Protein AF-C4JRW7-F1 (afdb_monomer)

InterPro domains:
  IPR010280 (Uracil-5)-methyltransferase family [PS51687] (35-245)
  IPR010280 (Uracil-5)-methyltransferase family [PTHR11061] (2-238)
  IPR029063 S-adenosyl-L-methionine-dependent methyltransferase superfamily [G3DSA:3.40.50.150] (36-231)
  IPR029063 S-adenosyl-L-methionine-dependent methyltransferase superfamily [SSF53335] (25-232)

Foldseek 3Di:
DPDDPDDDDQCDDDPDDDPQFACVQDPDPCPSFFQPDDDSRGDQQVVQVVVQVVVVCCCVPPVPDDPVPDDRRDTRDDFPDPWQQFQKDWKKWWDDPVLLVDQDDDPDDTAIGGDTHPDPHHHRDLADRRHHPQLSVVSNVVSVVCVVCVRVDSTMDIWMKGKAKDWAFPVPPPPPPPDPCVPFDWDWDDDPGTIMIIHIDGDQQDWGWDDQPNDIDIDRRVDDDDRGSSVVNVVVVVVVVVDDD

Organism: Uncinocarpus reesii (strain UAMH 1704) (NCBI:txid336963)

pLDDT: mean 90.29, std 13.27, range [36.59, 98.38]

Mean predicted aligned error: 6.42 Å

Structure (mmCIF, N/CA/C/O backbone):
data_AF-C4JRW7-F1
#
_entry.id   AF-C4JRW7-F1
#
loop_
_atom_site.group_PDB
_atom_site.id
_atom_site.type_symbol
_atom_site.label_atom_id
_atom_site.label_alt_id
_atom_site.label_comp_id
_atom_site.label_asym_id
_atom_site.label_entity_id
_atom_site.label_seq_id
_atom_site.pdbx_PDB_ins_code
_atom_site.Cartn_x
_atom_site.Cartn_y
_atom_site.Cartn_z
_atom_site.occupancy
_atom_site.B_iso_or_equiv
_atom_site.auth_seq_id
_atom_site.auth_comp_id
_atom_site.auth_asym_id
_atom_site.auth_atom_id
_atom_site.pdbx_PDB_model_num
ATOM 1 N N . MET A 1 1 ? -22.579 28.736 -3.526 1.00 49.00 1 MET A N 1
ATOM 2 C CA . MET A 1 1 ? -21.760 27.735 -2.802 1.00 49.00 1 MET A CA 1
ATOM 3 C C . MET A 1 1 ? -22.175 27.774 -1.342 1.00 49.00 1 MET A C 1
ATOM 5 O O . MET A 1 1 ? -22.192 28.865 -0.784 1.00 49.00 1 MET A O 1
ATOM 9 N N . ARG A 1 2 ? -22.597 26.652 -0.741 1.00 51.69 2 ARG A N 1
ATOM 10 C CA . ARG A 1 2 ? -22.870 26.623 0.708 1.00 51.69 2 ARG A CA 1
ATOM 11 C C . ARG A 1 2 ? -21.559 26.914 1.439 1.00 51.69 2 ARG A C 1
ATOM 13 O O . ARG A 1 2 ? -20.538 26.328 1.098 1.00 51.69 2 ARG A O 1
ATOM 20 N N . LYS A 1 3 ? -21.592 27.851 2.387 1.00 66.62 3 LYS A N 1
ATOM 21 C CA . LYS A 1 3 ? -20.456 28.158 3.258 1.00 66.62 3 LYS A CA 1
ATOM 22 C C . LYS A 1 3 ? -20.242 26.934 4.143 1.00 66.62 3 LYS A C 1
ATOM 24 O O . LYS A 1 3 ? -21.159 26.533 4.856 1.00 66.62 3 LYS A O 1
ATOM 29 N N . GLU A 1 4 ? -19.090 26.297 4.020 1.00 77.25 4 GLU A N 1
ATOM 30 C CA . GLU A 1 4 ? -18.762 25.143 4.846 1.00 77.25 4 GLU A CA 1
ATOM 31 C C . GLU A 1 4 ? -18.578 25.596 6.302 1.00 77.25 4 GLU A C 1
ATOM 33 O O . GLU A 1 4 ? -18.004 26.651 6.564 1.00 77.25 4 GLU A O 1
ATOM 38 N N . SER A 1 5 ? -19.114 24.835 7.259 1.00 91.50 5 SER A N 1
ATOM 39 C CA . SER A 1 5 ? -19.092 25.169 8.692 1.00 91.50 5 SER A CA 1
ATOM 40 C C . SER A 1 5 ? -17.782 24.777 9.385 1.00 91.50 5 SER A C 1
ATOM 42 O O . SER A 1 5 ? -17.756 24.591 10.599 1.00 91.50 5 SER A O 1
ATOM 44 N N . TYR A 1 6 ? -16.715 24.570 8.618 1.00 89.75 6 TYR A N 1
ATOM 45 C CA . TYR A 1 6 ? -15.426 24.109 9.111 1.00 89.75 6 TYR A CA 1
ATOM 46 C C . TYR A 1 6 ? -14.288 24.881 8.443 1.00 89.75 6 TYR A C 1
ATOM 48 O O . TYR A 1 6 ? -14.435 25.404 7.339 1.00 89.75 6 TYR A O 1
ATOM 56 N N . SER A 1 7 ? -13.147 24.929 9.128 1.00 90.44 7 SER A N 1
ATOM 57 C CA . SER A 1 7 ? -11.900 25.494 8.612 1.00 90.44 7 SER A CA 1
ATOM 58 C C . SER A 1 7 ? -10.899 24.374 8.354 1.00 90.44 7 SER A C 1
ATOM 60 O O . SER A 1 7 ? -10.861 23.384 9.086 1.00 90.44 7 SER A O 1
ATOM 62 N N . LEU A 1 8 ? -10.067 24.541 7.329 1.00 86.94 8 LEU A N 1
ATOM 63 C CA . LEU A 1 8 ? -8.939 23.657 7.041 1.00 86.94 8 LEU A CA 1
ATOM 64 C C . LEU A 1 8 ? -7.634 24.335 7.456 1.00 86.94 8 LEU A C 1
ATOM 66 O O . LEU A 1 8 ? -7.495 25.549 7.327 1.00 86.94 8 LEU A O 1
ATOM 70 N N . ALA A 1 9 ? -6.681 23.540 7.936 1.00 88.19 9 ALA A N 1
ATOM 71 C CA . ALA A 1 9 ? -5.354 24.000 8.320 1.00 88.19 9 ALA A CA 1
ATOM 72 C C . ALA A 1 9 ? -4.291 22.985 7.886 1.00 88.19 9 ALA A C 1
ATOM 74 O O . ALA A 1 9 ? -4.541 21.776 7.883 1.00 88.19 9 ALA A O 1
ATOM 75 N N . ASP A 1 10 ? -3.103 23.488 7.556 1.00 84.94 10 ASP A N 1
ATOM 76 C CA . ASP A 1 10 ? -1.918 22.671 7.316 1.00 84.94 10 ASP A CA 1
ATOM 77 C C . ASP A 1 10 ? -1.155 22.472 8.637 1.00 84.94 10 ASP A C 1
ATOM 79 O O . ASP A 1 10 ? -0.988 23.404 9.425 1.00 84.94 10 ASP A O 1
ATOM 83 N N . LEU A 1 11 ? -0.683 21.246 8.890 1.00 86.56 11 LEU A N 1
ATOM 84 C CA . LEU A 1 11 ? 0.206 20.968 10.018 1.00 86.56 11 LEU A CA 1
ATOM 85 C C . LEU A 1 11 ? 1.604 21.510 9.690 1.00 86.56 11 LEU A C 1
ATOM 87 O O . LEU A 1 11 ? 2.277 20.960 8.820 1.00 86.56 11 LEU A O 1
ATOM 91 N N . ILE A 1 12 ? 2.024 22.565 10.392 1.00 87.25 12 ILE A N 1
ATOM 92 C CA . ILE A 1 12 ? 3.352 23.178 10.232 1.00 87.25 12 ILE A CA 1
ATOM 93 C C . ILE A 1 12 ? 4.371 22.469 11.129 1.00 87.25 12 ILE A C 1
ATOM 95 O O . ILE A 1 12 ? 5.357 21.927 10.639 1.00 87.25 12 ILE A O 1
ATOM 99 N N . GLU A 1 13 ? 4.103 22.427 12.434 1.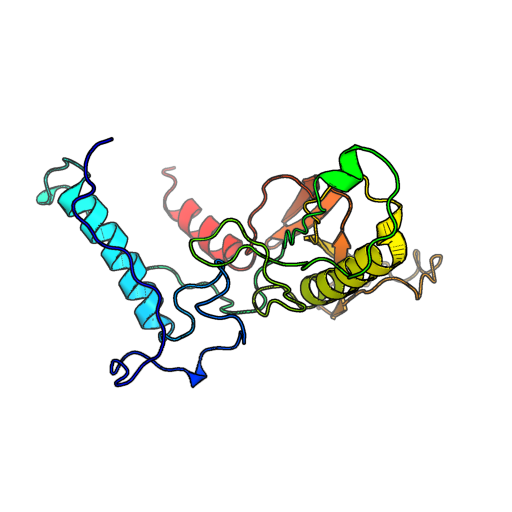00 88.81 13 GLU A N 1
ATOM 100 C CA . GLU A 1 13 ? 4.978 21.814 13.432 1.00 88.81 13 GLU A CA 1
ATOM 101 C C . GLU A 1 13 ? 4.180 21.259 14.618 1.00 88.81 13 GLU A C 1
ATOM 103 O O . GLU A 1 13 ? 3.012 21.597 14.825 1.00 88.81 13 GLU A O 1
ATOM 108 N N . VAL A 1 14 ? 4.817 20.386 15.399 1.00 89.75 14 VAL A N 1
ATOM 109 C CA . VAL A 1 14 ? 4.246 19.795 16.615 1.00 89.75 14 VAL A CA 1
ATOM 110 C C . VAL A 1 14 ? 5.024 20.333 17.806 1.00 89.75 14 VAL A C 1
ATOM 112 O O . VAL A 1 14 ? 6.123 19.871 18.088 1.00 89.75 14 VAL A O 1
ATOM 115 N N . THR A 1 15 ? 4.450 21.301 18.516 1.00 94.62 15 THR A N 1
ATOM 116 C CA . THR A 1 15 ? 5.091 21.921 19.689 1.00 94.62 15 THR A CA 1
ATOM 117 C C . THR A 1 15 ? 4.953 21.073 20.954 1.00 94.62 15 THR A C 1
ATOM 119 O O . THR A 1 15 ? 5.837 21.069 21.806 1.00 94.62 15 THR A O 1
ATOM 122 N N . LYS A 1 16 ? 3.850 20.325 21.079 1.00 95.38 16 LYS A N 1
ATOM 123 C CA . LYS A 1 16 ? 3.596 19.391 22.180 1.00 95.38 16 LYS A CA 1
ATOM 124 C C . LYS A 1 16 ? 2.894 18.134 21.653 1.00 95.38 16 LYS A C 1
ATOM 126 O O . LYS A 1 16 ? 1.726 18.225 21.265 1.00 95.38 16 LYS A O 1
ATOM 131 N N . PRO A 1 17 ? 3.561 16.968 21.619 1.00 94.00 17 PRO A N 1
ATOM 132 C CA . PRO A 1 17 ? 2.922 15.734 21.182 1.00 94.00 17 PRO A CA 1
ATOM 133 C C . PRO A 1 17 ? 1.879 15.249 22.203 1.00 94.00 17 PRO A C 1
ATOM 135 O O . PRO A 1 17 ? 1.991 15.485 23.407 1.00 94.00 17 PRO A O 1
ATOM 138 N N . SER A 1 18 ? 0.850 14.556 21.708 1.00 95.31 18 SER A N 1
ATOM 139 C CA . SER A 1 18 ? -0.052 13.758 22.550 1.00 95.31 18 SER A CA 1
ATOM 140 C C . SER A 1 18 ? 0.730 12.609 23.203 1.00 95.31 18 SER A C 1
ATOM 142 O O . SER A 1 18 ? 1.624 12.080 22.546 1.00 95.31 18 SER A O 1
ATOM 144 N N . PRO A 1 19 ? 0.365 12.135 24.410 1.00 95.38 19 PRO A N 1
ATOM 145 C CA . PRO A 1 19 ? 0.975 10.942 25.006 1.00 95.38 19 PRO A CA 1
ATOM 146 C C . PRO A 1 19 ? 0.888 9.681 24.132 1.00 95.38 19 PRO A C 1
ATOM 148 O O . PRO A 1 19 ? 1.694 8.775 24.283 1.00 95.38 19 PRO A O 1
ATOM 151 N N . GLN A 1 20 ? -0.092 9.616 23.224 1.00 95.00 20 GLN A N 1
ATOM 152 C CA . GLN A 1 20 ? -0.273 8.493 22.293 1.00 95.00 20 GLN A CA 1
ATOM 153 C C . GLN A 1 20 ? 0.496 8.664 20.977 1.00 95.00 20 GLN A C 1
ATOM 155 O O . GLN A 1 20 ? 0.421 7.795 20.112 1.00 95.00 20 GLN A O 1
ATOM 160 N N . ARG A 1 21 ? 1.163 9.806 20.774 1.00 95.69 21 ARG A N 1
ATOM 161 C CA . ARG A 1 21 ? 1.970 10.056 19.583 1.00 95.69 21 ARG A CA 1
ATOM 162 C C . ARG A 1 21 ? 3.402 9.613 19.850 1.00 95.69 21 ARG A C 1
ATOM 164 O O . ARG A 1 21 ? 4.069 10.187 20.703 1.00 95.69 21 ARG A O 1
ATOM 171 N N . ASP A 1 22 ? 3.865 8.666 19.053 1.00 95.50 22 ASP A N 1
ATOM 172 C CA . ASP A 1 22 ? 5.227 8.158 19.059 1.00 95.50 22 ASP A CA 1
ATOM 173 C C . ASP A 1 22 ? 5.802 8.227 17.638 1.00 95.50 22 ASP A C 1
ATOM 175 O O . ASP A 1 22 ? 5.450 7.443 16.755 1.00 95.50 22 ASP A O 1
ATOM 179 N N . ASP A 1 23 ? 6.676 9.208 17.408 1.00 95.12 23 ASP A N 1
ATOM 180 C CA . ASP A 1 23 ? 7.287 9.428 16.096 1.00 95.12 23 ASP A CA 1
ATOM 181 C C . ASP A 1 23 ? 8.360 8.372 15.767 1.00 95.12 23 ASP A C 1
ATOM 183 O O . ASP A 1 23 ? 8.709 8.225 14.596 1.00 95.12 23 ASP A O 1
ATOM 187 N N . SER A 1 24 ? 8.824 7.575 16.743 1.00 95.50 24 SER A N 1
ATOM 188 C CA . SER A 1 24 ? 9.756 6.462 16.492 1.00 95.50 24 SER A CA 1
ATOM 189 C C . SER A 1 24 ? 9.122 5.315 15.693 1.00 95.50 24 SER A C 1
ATOM 191 O O . SER A 1 24 ? 9.827 4.526 15.069 1.00 95.50 24 SER A O 1
ATOM 193 N N . LEU A 1 25 ? 7.786 5.256 15.649 1.00 96.19 25 LEU A N 1
ATOM 194 C CA . LEU A 1 25 ? 7.014 4.279 14.876 1.00 96.19 25 LEU A CA 1
ATOM 195 C C . LEU A 1 25 ? 6.903 4.636 13.383 1.00 96.19 25 LEU A C 1
ATOM 197 O O . LEU A 1 25 ? 6.443 3.821 12.573 1.00 96.19 25 LEU A O 1
ATOM 201 N N . ILE A 1 26 ? 7.277 5.864 13.007 1.00 96.56 26 ILE A N 1
ATOM 202 C CA . ILE A 1 26 ? 7.149 6.379 11.644 1.00 96.56 26 ILE A CA 1
ATOM 203 C C . ILE A 1 26 ? 8.302 5.856 10.785 1.00 96.56 26 ILE A C 1
ATOM 205 O O . ILE A 1 26 ? 9.399 6.404 10.780 1.00 96.56 26 ILE A O 1
ATOM 209 N N . ASN A 1 27 ? 8.018 4.849 9.959 1.00 96.50 27 ASN A N 1
ATOM 210 C CA . ASN A 1 27 ? 9.010 4.278 9.038 1.00 96.50 27 ASN A CA 1
ATOM 211 C C . ASN A 1 27 ? 9.038 4.961 7.659 1.00 96.50 27 ASN A C 1
ATOM 213 O O . ASN A 1 27 ? 9.765 4.532 6.766 1.00 96.50 27 ASN A O 1
ATOM 217 N N . CYS A 1 28 ? 8.217 5.992 7.438 1.00 97.44 28 CYS A N 1
ATOM 218 C CA . CYS A 1 28 ? 8.133 6.710 6.167 1.00 97.44 28 CYS A CA 1
ATOM 219 C C . CYS A 1 28 ? 8.501 8.185 6.337 1.00 97.44 28 CYS A C 1
ATOM 221 O O . CYS A 1 28 ? 7.758 8.945 6.958 1.00 97.44 28 CYS A O 1
ATOM 223 N N . GLN A 1 29 ? 9.571 8.628 5.673 1.00 96.00 29 GLN A N 1
ATOM 224 C CA . GLN A 1 29 ? 10.004 10.033 5.692 1.00 96.00 29 GLN A CA 1
ATOM 225 C C . GLN A 1 29 ? 8.975 11.024 5.110 1.00 96.00 29 GLN A C 1
ATOM 227 O O . GLN A 1 29 ? 9.033 12.226 5.367 1.00 96.00 29 GLN A O 1
ATOM 232 N N . TYR A 1 30 ? 7.992 10.523 4.355 1.00 96.31 30 TYR A N 1
ATOM 233 C CA . TYR A 1 30 ? 6.901 11.311 3.769 1.00 96.31 30 TYR A CA 1
ATOM 234 C C . TYR A 1 30 ? 5.620 11.309 4.604 1.00 96.31 30 TYR A C 1
ATOM 236 O O . TYR A 1 30 ? 4.585 11.801 4.137 1.00 96.31 30 TYR A O 1
ATOM 244 N N . PHE A 1 31 ? 5.637 10.724 5.804 1.00 95.62 31 PHE A N 1
ATOM 245 C CA . PHE A 1 31 ? 4.465 10.666 6.668 1.00 95.62 31 PHE A CA 1
ATOM 246 C C . PHE A 1 31 ? 3.872 12.065 6.919 1.00 95.62 31 PHE A C 1
ATOM 248 O O . PHE A 1 31 ? 4.577 13.071 6.944 1.00 95.62 31 PHE A O 1
ATOM 255 N N . ALA A 1 32 ? 2.543 12.133 7.032 1.00 91.44 32 ALA A N 1
ATOM 256 C CA . ALA A 1 32 ? 1.734 13.355 7.107 1.00 91.44 32 ALA A CA 1
ATOM 257 C C . ALA A 1 32 ? 1.744 14.277 5.864 1.00 91.44 32 ALA A C 1
ATOM 259 O O . ALA A 1 32 ? 0.794 15.046 5.703 1.00 91.44 32 ALA A O 1
ATOM 260 N N . LYS A 1 33 ? 2.731 14.168 4.960 1.00 94.25 33 LYS A N 1
ATOM 261 C CA . LYS A 1 33 ? 2.792 14.915 3.689 1.00 94.25 33 LYS A CA 1
ATOM 262 C C . LYS A 1 33 ? 2.206 14.126 2.514 1.00 94.25 33 LYS A C 1
ATOM 264 O O . LYS A 1 33 ? 1.417 14.661 1.735 1.00 94.25 33 LYS A O 1
ATOM 269 N N . CYS A 1 34 ? 2.564 12.849 2.392 1.00 95.94 34 CYS A N 1
ATOM 270 C CA . CYS A 1 34 ? 1.973 11.919 1.432 1.00 95.94 34 CYS A CA 1
ATOM 271 C C . CYS A 1 34 ? 0.537 11.566 1.851 1.00 95.94 34 CYS A C 1
ATOM 273 O O . CYS A 1 34 ? 0.266 11.309 3.024 1.00 95.94 34 CYS A O 1
ATOM 275 N N . GLY A 1 35 ? -0.393 11.501 0.894 1.00 93.19 35 GLY A N 1
ATOM 276 C CA . GLY A 1 35 ? -1.797 11.164 1.153 1.00 93.19 35 GLY A CA 1
ATOM 277 C C . GLY A 1 35 ? -2.068 9.699 1.530 1.00 93.19 35 GLY A C 1
ATOM 278 O O . GLY A 1 35 ? -3.224 9.342 1.733 1.00 93.19 35 GLY A O 1
ATOM 279 N N . GLY A 1 36 ? -1.042 8.842 1.596 1.00 94.25 36 GLY A N 1
ATOM 280 C CA . GLY A 1 36 ? -1.207 7.396 1.771 1.00 94.25 36 GLY A CA 1
ATOM 281 C C . GLY A 1 36 ? -1.409 6.919 3.214 1.00 94.25 36 GLY A C 1
ATOM 282 O O . GLY A 1 36 ? -2.258 6.066 3.454 1.00 94.25 36 GLY A O 1
ATOM 283 N N . CYS A 1 37 ? -0.633 7.433 4.175 1.00 95.19 37 CYS A N 1
ATOM 284 C CA . CYS A 1 37 ? -0.616 6.934 5.558 1.00 95.19 37 CYS A CA 1
ATOM 285 C C . CYS A 1 37 ? -1.106 7.998 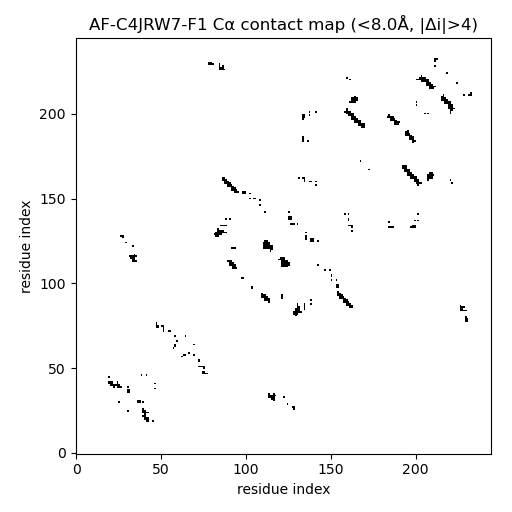6.544 1.00 95.19 37 CYS A C 1
ATOM 287 O O . CYS A 1 37 ? -0.679 9.148 6.470 1.00 95.19 37 CYS A O 1
ATOM 289 N N . GLN A 1 38 ? -1.957 7.606 7.497 1.00 93.94 38 GLN A N 1
ATOM 290 C CA . GLN A 1 38 ? -2.582 8.540 8.448 1.00 93.94 38 GLN A CA 1
ATOM 291 C C . GLN A 1 38 ? -2.163 8.338 9.909 1.00 93.94 38 GLN A C 1
ATOM 293 O O . GLN A 1 38 ? -2.201 9.299 10.670 1.00 93.94 38 GLN A O 1
ATOM 298 N N . PHE A 1 39 ? -1.755 7.123 10.292 1.00 96.25 39 PHE A N 1
ATOM 299 C CA . PHE A 1 39 ? -1.618 6.732 11.700 1.00 96.25 39 PHE A CA 1
ATOM 300 C C . PHE A 1 39 ? -0.250 6.143 12.076 1.00 96.25 39 PHE A C 1
ATOM 302 O O . PHE A 1 39 ? -0.159 5.508 13.116 1.00 96.25 39 PHE A O 1
ATOM 309 N N . GLN A 1 40 ? 0.811 6.316 11.271 1.00 96.88 40 GLN A N 1
ATOM 310 C CA . GLN A 1 40 ? 2.112 5.688 11.581 1.00 96.88 40 GLN A CA 1
ATOM 311 C C . GLN A 1 40 ? 2.686 6.121 12.935 1.00 96.88 40 GLN A C 1
ATOM 313 O O . GLN A 1 40 ? 3.415 5.355 13.539 1.00 96.88 40 GLN A O 1
ATOM 318 N N . MET A 1 41 ? 2.321 7.308 13.423 1.00 96.31 41 MET A N 1
ATOM 319 C CA . MET A 1 41 ? 2.730 7.817 14.734 1.00 96.31 41 MET A CA 1
ATOM 320 C C . MET A 1 41 ? 1.917 7.266 15.916 1.00 96.31 41 MET A C 1
ATOM 322 O O . MET A 1 41 ? 2.125 7.699 17.043 1.00 96.31 41 MET A O 1
ATOM 326 N N . LEU A 1 42 ? 0.917 6.414 15.675 1.00 97.25 42 LEU A N 1
ATOM 327 C CA . LEU A 1 42 ? 0.094 5.822 16.729 1.00 97.25 42 LEU A CA 1
ATOM 328 C C . LEU A 1 42 ? 0.502 4.362 16.949 1.00 97.25 42 LEU A C 1
ATOM 330 O O . LEU A 1 42 ? 0.588 3.621 15.960 1.00 97.25 42 LEU A O 1
ATOM 334 N N . PRO A 1 43 ? 0.642 3.911 18.211 1.00 97.38 43 PRO A N 1
ATOM 335 C CA . PRO A 1 43 ? 0.766 2.496 18.534 1.00 97.38 43 PRO A CA 1
ATOM 336 C C . PRO A 1 43 ? -0.328 1.678 17.850 1.00 97.38 43 PRO A C 1
ATOM 338 O O . PRO A 1 43 ? -1.481 2.109 17.768 1.00 97.38 43 PRO A O 1
ATOM 341 N N . TYR A 1 44 ? 0.021 0.493 17.350 1.00 97.69 44 TYR A N 1
ATOM 342 C CA . TYR A 1 44 ? -0.876 -0.288 16.499 1.00 97.69 44 TYR A CA 1
ATOM 343 C C . TYR A 1 44 ? -2.232 -0.582 17.157 1.00 97.69 44 TYR A C 1
ATOM 345 O O . TYR A 1 44 ? -3.278 -0.388 16.537 1.00 97.69 44 TYR A O 1
ATOM 353 N N . GLU A 1 45 ? -2.223 -0.927 18.444 1.00 97.38 45 GLU A N 1
ATOM 354 C CA . GLU A 1 45 ? -3.434 -1.161 19.238 1.00 97.38 45 GLU A CA 1
ATOM 355 C C . GLU A 1 45 ? -4.359 0.058 19.291 1.00 97.38 45 GLU A C 1
ATOM 357 O O . GLU A 1 45 ? -5.582 -0.063 19.206 1.00 97.38 45 GLU A O 1
ATOM 362 N N . ASP A 1 46 ? -3.794 1.262 19.359 1.00 97.75 46 ASP A N 1
ATOM 363 C CA . ASP A 1 46 ? -4.580 2.491 19.349 1.00 97.75 46 ASP A CA 1
ATOM 364 C C . ASP A 1 46 ? -5.164 2.769 17.958 1.00 97.75 46 ASP A C 1
ATOM 366 O O . ASP A 1 46 ? -6.281 3.285 17.856 1.00 97.75 46 ASP A O 1
ATOM 370 N N . GLN A 1 47 ? -4.497 2.340 16.878 1.00 98.12 47 GLN A N 1
ATOM 371 C CA . GLN A 1 47 ? -5.086 2.360 15.533 1.00 98.12 47 GLN A CA 1
ATOM 372 C C . GLN A 1 47 ? -6.305 1.430 15.444 1.00 98.12 47 GLN A C 1
ATOM 374 O O . GLN A 1 47 ? -7.323 1.805 14.855 1.00 98.12 47 GLN A O 1
ATOM 379 N N . LEU A 1 48 ? -6.222 0.225 16.019 1.00 98.31 48 LEU A N 1
ATOM 380 C CA . LEU A 1 48 ? -7.316 -0.754 16.027 1.00 98.31 48 LEU A CA 1
ATOM 381 C C . LEU A 1 48 ? -8.515 -0.259 16.846 1.00 98.31 48 LEU A C 1
ATOM 383 O O . LEU A 1 48 ? -9.650 -0.300 16.353 1.00 98.31 48 LEU A O 1
ATOM 387 N N . LYS A 1 49 ? -8.268 0.296 18.039 1.00 98.19 49 LYS A N 1
ATOM 388 C CA . LYS A 1 49 ? -9.295 0.936 18.881 1.00 98.19 49 LYS A CA 1
ATOM 389 C C . LYS A 1 49 ? -9.941 2.126 18.179 1.00 98.19 49 LYS A C 1
ATOM 391 O O . LYS A 1 49 ? -11.161 2.278 18.210 1.00 98.19 49 LYS A O 1
ATOM 396 N N . HIS A 1 50 ? -9.145 2.961 17.508 1.00 97.69 50 HIS A N 1
ATOM 397 C CA . HIS A 1 50 ? -9.662 4.100 16.752 1.00 97.69 50 HIS A CA 1
ATOM 398 C C . HIS A 1 50 ? -10.598 3.648 15.622 1.00 97.69 50 HIS A C 1
ATOM 400 O O . HIS A 1 50 ? -11.693 4.193 15.480 1.00 97.69 50 HIS A O 1
ATOM 406 N N . LYS A 1 51 ? -10.213 2.612 14.864 1.00 97.81 51 LYS A N 1
ATOM 407 C CA . LYS A 1 51 ? -11.047 2.019 13.803 1.00 97.81 51 LYS A CA 1
ATOM 408 C C . LYS A 1 51 ? -12.352 1.438 14.346 1.00 97.81 51 LYS A C 1
ATOM 410 O O . LYS A 1 51 ? -13.406 1.723 13.782 1.00 97.81 51 LYS A O 1
ATOM 415 N N . LYS A 1 52 ? -12.307 0.708 15.464 1.00 98.31 52 LYS A N 1
ATOM 416 C CA . LYS A 1 52 ? -13.511 0.202 16.143 1.00 98.31 52 LYS A CA 1
ATOM 417 C C . LYS A 1 52 ? -14.448 1.352 16.524 1.00 98.31 52 LYS A C 1
ATOM 419 O O . LYS A 1 52 ? -15.619 1.340 16.149 1.00 98.31 52 LYS A O 1
ATOM 424 N N . ARG A 1 53 ? -13.909 2.397 17.161 1.00 98.00 53 ARG A N 1
ATOM 425 C CA . ARG A 1 53 ? -14.677 3.579 17.582 1.00 98.00 53 ARG A CA 1
ATOM 426 C C . ARG A 1 53 ? -15.336 4.316 16.416 1.00 98.00 53 ARG A C 1
ATOM 428 O O . ARG A 1 53 ? -16.411 4.888 16.589 1.00 98.00 53 ARG A O 1
ATOM 435 N N . ILE A 1 54 ? -14.711 4.332 15.235 1.00 97.69 54 ILE A N 1
ATOM 436 C CA . ILE A 1 54 ? -15.328 4.892 14.022 1.00 97.69 54 ILE A CA 1
ATOM 437 C C . ILE A 1 54 ? -16.601 4.119 13.669 1.00 97.69 54 ILE A C 1
ATOM 439 O O . ILE A 1 54 ? -17.625 4.747 13.414 1.00 97.69 54 ILE A O 1
ATOM 443 N N . ILE A 1 55 ? -16.560 2.786 13.691 1.00 97.19 55 ILE A N 1
ATOM 444 C CA . ILE A 1 55 ? -17.724 1.947 13.378 1.00 97.19 55 ILE A CA 1
ATOM 445 C C . ILE A 1 55 ? -18.817 2.105 14.437 1.00 97.19 55 ILE A C 1
ATOM 447 O O . ILE A 1 55 ? -19.972 2.315 14.078 1.00 97.19 55 ILE A O 1
ATOM 451 N N . GLU A 1 56 ? -18.464 2.103 15.724 1.00 96.94 56 GLU A N 1
ATOM 452 C CA . GLU A 1 56 ? -19.417 2.354 16.819 1.00 96.94 56 GLU A CA 1
ATOM 453 C C . GLU A 1 56 ? -20.153 3.686 16.629 1.00 96.94 56 GLU A C 1
ATOM 455 O O . GLU A 1 56 ? -21.383 3.736 16.649 1.00 96.94 56 GLU A O 1
ATOM 460 N N . LYS A 1 57 ? -19.403 4.765 16.362 1.00 96.81 57 LYS A N 1
ATOM 461 C CA . LYS A 1 57 ? -19.978 6.087 16.086 1.00 96.81 57 LYS A CA 1
ATOM 462 C C . LYS A 1 57 ? -20.790 6.116 14.797 1.00 96.81 57 LYS A C 1
ATOM 464 O O . LYS A 1 57 ? -21.750 6.877 14.711 1.00 96.81 57 LYS A O 1
ATOM 469 N N . ALA A 1 58 ? -20.402 5.351 13.780 1.00 96.56 58 ALA A N 1
ATOM 470 C CA . ALA A 1 58 ? -21.152 5.300 12.536 1.00 96.56 58 ALA A CA 1
ATOM 471 C C . ALA A 1 58 ? -22.540 4.689 12.769 1.00 96.56 58 ALA A C 1
ATOM 473 O O . ALA A 1 58 ? -23.542 5.269 12.350 1.00 96.56 58 ALA A O 1
ATOM 474 N N . TYR A 1 59 ? -22.610 3.585 13.518 1.00 95.88 59 TYR A N 1
ATOM 475 C CA . TYR A 1 59 ? -23.883 2.984 13.904 1.00 95.88 59 TYR A CA 1
ATOM 476 C C . TYR A 1 59 ? -24.707 3.911 14.797 1.00 95.88 59 TYR A C 1
ATOM 478 O O . TYR A 1 59 ? -25.878 4.140 14.496 1.00 95.88 59 TYR A O 1
ATOM 486 N N . SER A 1 60 ? -24.106 4.498 15.837 1.00 94.88 60 SER A N 1
ATOM 487 C CA . SER A 1 60 ? -24.844 5.333 16.792 1.00 94.88 60 SER A CA 1
ATOM 488 C C . SER A 1 60 ? -25.440 6.593 16.161 1.00 94.88 60 SER A C 1
ATOM 490 O O . SER A 1 60 ? -26.496 7.042 16.588 1.00 94.88 60 SER A O 1
ATOM 492 N N . ASN A 1 61 ? -24.760 7.183 15.171 1.00 96.00 61 ASN A N 1
ATOM 493 C CA . ASN A 1 61 ? -25.149 8.483 14.618 1.00 96.00 61 ASN A CA 1
ATOM 494 C C . ASN A 1 61 ? -25.875 8.390 13.271 1.00 96.00 61 ASN A C 1
ATOM 496 O O . ASN A 1 61 ? -26.589 9.327 12.922 1.00 96.00 61 ASN A O 1
ATOM 500 N N . PHE A 1 62 ? -25.678 7.314 12.497 1.00 96.12 62 PHE A N 1
ATOM 501 C CA . PHE A 1 62 ? -26.139 7.263 11.101 1.00 96.12 62 PHE A CA 1
ATOM 502 C C . PHE A 1 62 ? -26.938 6.015 10.722 1.00 96.12 62 PHE A C 1
ATOM 504 O O . PHE A 1 62 ? -27.527 6.010 9.645 1.00 96.12 62 PHE A O 1
ATOM 511 N N . SER A 1 63 ? -26.980 4.963 11.549 1.00 94.94 63 SER A N 1
ATOM 512 C CA . SER A 1 63 ? -27.677 3.729 11.147 1.00 94.94 63 SER A CA 1
ATOM 513 C C . SER A 1 63 ? -29.201 3.859 11.131 1.00 94.94 63 SER A C 1
ATOM 515 O O . SER A 1 63 ? -29.861 3.125 10.402 1.00 94.94 63 SER A O 1
ATOM 517 N N . GLY A 1 64 ? -29.764 4.752 11.955 1.00 95.06 64 GLY A N 1
ATOM 518 C CA . GLY A 1 64 ? -31.211 4.830 12.188 1.00 95.06 64 GLY A CA 1
ATOM 519 C C . GLY A 1 64 ? -31.799 3.594 12.886 1.00 95.06 64 GLY A C 1
ATOM 520 O O . GLY A 1 64 ? -33.015 3.506 13.031 1.00 95.06 64 GLY A O 1
ATOM 521 N N . LEU A 1 65 ? -30.960 2.644 13.310 1.00 95.00 65 LEU A N 1
ATOM 522 C CA . LEU A 1 65 ? -31.374 1.450 14.039 1.00 95.00 65 LEU A CA 1
ATOM 523 C C . LEU A 1 65 ? -31.604 1.790 15.513 1.00 95.00 65 LEU A C 1
ATOM 525 O O . LEU A 1 65 ? -30.923 2.655 16.069 1.00 95.00 65 LEU A O 1
ATOM 529 N N . ASN A 1 66 ? -32.525 1.075 16.163 1.00 93.50 66 ASN A N 1
ATOM 530 C CA . ASN A 1 66 ? -32.651 1.148 17.616 1.00 93.50 66 ASN A CA 1
ATOM 531 C C . ASN A 1 66 ? -31.322 0.676 18.249 1.00 93.50 66 ASN A C 1
ATOM 533 O O . ASN A 1 66 ? -30.903 -0.449 17.958 1.00 93.50 66 ASN A O 1
ATOM 537 N N . PRO A 1 67 ? -30.662 1.484 19.105 1.00 90.69 67 PRO A N 1
ATOM 538 C CA . PRO A 1 67 ? -29.403 1.110 19.748 1.00 90.69 67 PRO A CA 1
ATOM 539 C C . PRO A 1 67 ? -29.437 -0.245 20.461 1.00 90.69 67 PRO A C 1
ATOM 541 O O . PRO A 1 67 ? -28.440 -0.957 20.444 1.00 90.69 67 PRO A O 1
ATOM 544 N N . GLU A 1 68 ? -30.580 -0.635 21.028 1.00 92.12 68 GLU A N 1
ATOM 545 C CA . GLU A 1 68 ? -30.746 -1.923 21.719 1.00 92.12 68 GLU A CA 1
ATOM 546 C C . GLU A 1 68 ? -30.691 -3.131 20.769 1.00 92.12 68 GLU A C 1
ATOM 548 O O . GLU A 1 68 ? -30.416 -4.250 21.197 1.00 92.12 68 GLU A O 1
ATOM 553 N N . GLN A 1 69 ? -30.933 -2.917 19.473 1.00 92.19 69 GLN A N 1
ATOM 554 C CA . GLN A 1 69 ? -30.887 -3.957 18.442 1.00 92.19 69 GLN A CA 1
ATOM 555 C C . GLN A 1 69 ? -29.518 -4.061 17.762 1.00 92.19 69 GLN A C 1
ATOM 557 O O . GLN A 1 69 ? -29.271 -5.017 17.025 1.00 92.19 69 GLN A O 1
ATOM 562 N N . VAL A 1 70 ? -28.626 -3.089 17.975 1.00 92.88 70 VAL A N 1
ATOM 563 C CA . VAL A 1 70 ? -27.287 -3.104 17.385 1.00 92.88 70 VAL A CA 1
ATOM 564 C C . VAL A 1 70 ? -26.368 -3.931 18.290 1.00 92.88 70 VAL A C 1
ATOM 566 O O . VAL A 1 70 ? -26.103 -3.526 19.422 1.00 92.88 70 VAL A O 1
ATOM 569 N N . PRO A 1 71 ? -25.849 -5.083 17.827 1.00 92.88 71 PRO A N 1
ATOM 570 C CA . PRO A 1 71 ? -24.929 -5.870 18.633 1.00 92.88 71 PRO A CA 1
ATOM 571 C C . PRO A 1 71 ? -23.630 -5.100 18.881 1.00 92.88 71 PRO A C 1
ATOM 573 O O . PRO A 1 71 ? -23.190 -4.297 18.054 1.00 92.88 71 PRO A O 1
ATOM 576 N N . ALA A 1 72 ? -22.976 -5.395 20.006 1.00 94.44 72 ALA A N 1
ATOM 577 C CA . ALA A 1 72 ? -21.690 -4.797 20.336 1.00 94.44 72 ALA A CA 1
ATOM 578 C C . ALA A 1 72 ? -20.664 -5.030 19.212 1.00 94.44 72 ALA A C 1
ATOM 580 O O . ALA A 1 72 ? -20.443 -6.163 18.766 1.00 94.44 72 ALA A O 1
ATOM 581 N N . ILE A 1 73 ? -20.015 -3.950 18.770 1.00 95.62 73 ILE A N 1
ATOM 582 C CA . ILE A 1 73 ? -18.959 -4.026 17.762 1.00 95.62 73 ILE A CA 1
ATOM 583 C C . ILE A 1 73 ? -17.747 -4.733 18.378 1.00 95.62 73 ILE A C 1
ATOM 585 O O . ILE A 1 73 ? -17.214 -4.334 19.417 1.00 95.62 73 ILE A O 1
ATOM 589 N N . LYS A 1 74 ? -17.317 -5.814 17.727 1.00 95.50 74 LYS A N 1
ATOM 590 C CA . LYS A 1 74 ? -16.152 -6.601 18.146 1.00 95.50 74 LYS A CA 1
ATOM 591 C C . LYS A 1 74 ? -14.851 -5.831 17.925 1.00 95.50 74 LYS A C 1
ATOM 593 O O . LYS A 1 74 ? -14.822 -4.814 17.236 1.00 95.50 74 LYS A O 1
ATOM 598 N N . GLU A 1 75 ? -13.770 -6.334 18.512 1.00 97.31 75 GLU A N 1
ATOM 599 C CA . GLU A 1 75 ? -12.434 -5.787 18.278 1.00 97.31 75 GLU A CA 1
ATOM 600 C C . GLU A 1 75 ? -12.044 -5.840 16.797 1.00 97.31 75 GLU A C 1
ATOM 602 O O . GLU A 1 75 ? -12.383 -6.780 16.072 1.00 97.31 75 GLU A O 1
ATOM 607 N N . THR A 1 76 ? -11.329 -4.807 16.347 1.00 97.75 76 THR A N 1
ATOM 608 C CA . THR A 1 76 ? -10.809 -4.747 14.978 1.00 97.75 76 THR A CA 1
ATOM 609 C C . THR A 1 76 ? -9.738 -5.819 14.811 1.00 97.75 76 THR A C 1
ATOM 611 O O . THR A 1 76 ? -8.726 -5.785 15.506 1.00 97.75 76 THR A O 1
ATOM 614 N N . MET A 1 77 ? -9.918 -6.735 13.858 1.00 96.69 77 MET A N 1
ATOM 615 C CA . MET A 1 77 ? -8.882 -7.716 13.529 1.00 96.69 77 MET A CA 1
ATOM 616 C C . MET A 1 77 ? -7.638 -7.011 12.975 1.00 96.69 77 MET A C 1
ATOM 618 O O . MET A 1 77 ? -7.720 -6.236 12.016 1.00 96.69 77 MET A O 1
ATOM 622 N N . GLY A 1 78 ? -6.490 -7.278 13.597 1.00 97.06 78 GLY A N 1
ATOM 623 C CA . GLY A 1 78 ? -5.196 -6.790 13.142 1.00 97.06 78 GLY A CA 1
ATOM 624 C C . GLY A 1 78 ? -4.757 -7.449 11.833 1.00 97.06 78 GLY A C 1
ATOM 625 O O . GLY A 1 78 ? -5.090 -8.593 11.538 1.00 97.06 78 GLY A O 1
ATOM 626 N N . SER A 1 79 ? -3.977 -6.711 11.053 1.00 97.06 79 SER A N 1
ATOM 627 C CA . SER A 1 79 ? -3.205 -7.250 9.938 1.00 97.06 79 SER A CA 1
ATOM 628 C C . SER A 1 79 ? -1.999 -8.010 10.488 1.00 97.06 79 SER A C 1
ATOM 630 O O . SER A 1 79 ? -1.314 -7.453 11.349 1.00 97.06 79 SER A O 1
ATOM 632 N N . PRO A 1 80 ? -1.676 -9.209 9.970 1.00 96.75 80 PRO A N 1
ATOM 633 C CA . PRO A 1 80 ? -0.452 -9.916 10.355 1.00 96.75 80 PRO A CA 1
ATOM 634 C C . PRO A 1 80 ? 0.821 -9.100 10.101 1.00 96.75 80 PRO A C 1
ATOM 636 O O . PRO A 1 80 ? 1.806 -9.234 10.819 1.00 96.75 80 PRO A O 1
ATOM 639 N N . LEU A 1 81 ? 0.785 -8.221 9.095 1.00 96.81 81 LEU A N 1
ATOM 640 C CA . LEU A 1 81 ? 1.880 -7.325 8.734 1.00 96.81 81 LEU A CA 1
ATOM 641 C C . LEU A 1 81 ? 1.460 -5.856 8.877 1.00 96.81 81 LEU A C 1
ATOM 643 O O . LEU A 1 81 ? 0.419 -5.446 8.355 1.00 96.81 81 LEU A O 1
ATOM 647 N N . GLN A 1 82 ? 2.284 -5.041 9.541 1.00 96.06 82 GLN A N 1
ATOM 648 C CA . GLN A 1 82 ? 2.068 -3.588 9.669 1.00 96.06 82 GLN A CA 1
ATOM 649 C C . GLN A 1 82 ? 2.779 -2.774 8.574 1.00 96.06 82 GLN A C 1
ATOM 651 O O . GLN A 1 82 ? 2.338 -1.681 8.224 1.00 96.06 82 GLN A O 1
ATOM 656 N N . TYR A 1 83 ? 3.840 -3.338 7.999 1.00 97.19 83 TYR A N 1
ATOM 657 C CA . TYR A 1 83 ? 4.631 -2.804 6.889 1.00 97.19 83 TYR A CA 1
ATOM 658 C C . TYR A 1 83 ? 4.874 -3.917 5.870 1.00 97.19 83 TYR A C 1
ATOM 660 O O . TYR A 1 83 ? 4.608 -5.081 6.163 1.00 97.19 83 TYR A O 1
ATOM 668 N N . GLY A 1 84 ? 5.324 -3.568 4.666 1.00 97.69 84 GLY A N 1
ATOM 669 C CA . GLY A 1 84 ? 5.637 -4.563 3.639 1.00 97.69 84 GLY A CA 1
ATOM 670 C C . GLY A 1 84 ? 4.455 -5.412 3.163 1.00 97.69 84 GLY A C 1
ATOM 671 O O . GLY A 1 84 ? 4.669 -6.446 2.549 1.00 97.69 84 GLY A O 1
ATOM 672 N N . TYR A 1 85 ? 3.211 -5.022 3.450 1.00 97.62 85 TYR A N 1
ATOM 673 C CA . TYR A 1 85 ? 2.028 -5.822 3.120 1.00 97.62 85 TYR A CA 1
ATOM 674 C C . TYR A 1 85 ? 1.441 -5.509 1.742 1.00 97.62 85 TYR A C 1
ATOM 676 O O . TYR A 1 85 ? 0.560 -6.224 1.272 1.00 97.62 85 TYR A O 1
ATOM 684 N N . ARG A 1 86 ? 1.832 -4.384 1.130 1.00 98.19 86 ARG A N 1
ATOM 685 C CA . ARG A 1 86 ? 1.157 -3.818 -0.035 1.00 98.19 86 ARG A CA 1
ATOM 686 C C . ARG A 1 86 ? 1.691 -4.438 -1.322 1.00 98.19 86 ARG A C 1
ATOM 688 O O . ARG A 1 86 ? 2.745 -4.047 -1.812 1.00 98.19 86 ARG A O 1
ATOM 695 N N . THR A 1 87 ? 0.908 -5.334 -1.908 1.00 98.12 87 THR A N 1
ATOM 696 C CA . THR A 1 87 ? 1.252 -6.073 -3.135 1.00 98.12 87 THR A CA 1
ATOM 697 C C . THR A 1 87 ? 1.038 -5.266 -4.416 1.00 98.12 87 THR A C 1
ATOM 699 O O . THR A 1 87 ? 1.428 -5.702 -5.494 1.00 98.12 87 THR A O 1
ATOM 702 N N . LYS A 1 88 ? 0.435 -4.070 -4.335 1.00 98.19 88 LYS A N 1
ATOM 703 C CA . LYS A 1 88 ? 0.257 -3.161 -5.479 1.00 98.19 88 LYS A CA 1
ATOM 704 C C . LYS A 1 88 ? 0.480 -1.694 -5.117 1.00 98.19 88 LYS A C 1
ATOM 706 O O . LYS A 1 88 ? -0.211 -1.135 -4.252 1.00 98.19 88 LYS A O 1
ATOM 711 N N . LEU A 1 89 ? 1.361 -1.040 -5.866 1.00 98.38 89 LEU A N 1
ATOM 712 C CA . LEU A 1 89 ? 1.546 0.409 -5.882 1.00 98.38 89 LEU A CA 1
ATOM 713 C C . LEU A 1 89 ? 1.203 0.976 -7.261 1.00 98.38 89 LEU A C 1
ATOM 715 O O . LEU A 1 89 ? 1.444 0.354 -8.292 1.00 98.38 89 LEU A O 1
ATOM 719 N N . THR A 1 90 ? 0.635 2.179 -7.267 1.00 97.88 90 THR A N 1
ATOM 720 C CA . THR A 1 90 ? 0.314 2.914 -8.494 1.00 97.88 90 THR A CA 1
ATOM 721 C C . THR A 1 90 ? 0.840 4.342 -8.392 1.00 97.88 90 THR A C 1
ATOM 723 O O . THR A 1 90 ? 0.060 5.252 -8.114 1.00 97.88 90 THR A O 1
ATOM 726 N N . PRO A 1 91 ? 2.162 4.563 -8.488 1.00 97.75 91 PRO A N 1
ATOM 727 C CA . PRO A 1 91 ? 2.706 5.911 -8.494 1.00 97.75 91 PRO A CA 1
ATOM 728 C C . PRO A 1 91 ? 2.315 6.623 -9.796 1.00 97.75 91 PRO A C 1
ATOM 730 O O . PRO A 1 91 ? 2.028 6.004 -10.820 1.00 97.75 91 PRO A O 1
ATOM 733 N N . HIS A 1 92 ? 2.297 7.944 -9.764 1.00 96.44 92 HIS A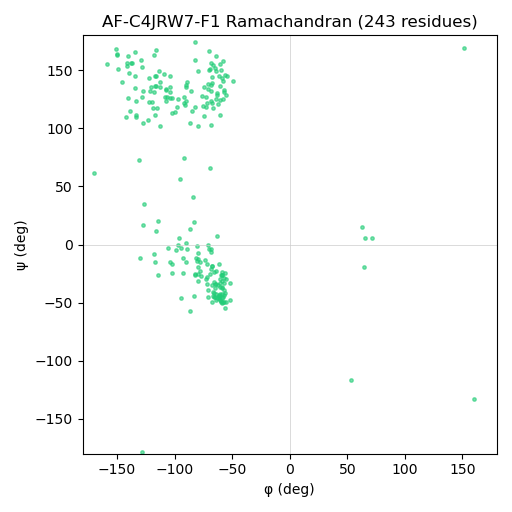 N 1
ATOM 734 C CA . HIS A 1 92 ? 1.878 8.797 -10.863 1.00 96.44 92 HIS A CA 1
ATOM 735 C C . HIS A 1 92 ? 2.938 9.854 -11.130 1.00 96.44 92 HIS A C 1
ATOM 737 O O . HIS A 1 92 ? 3.698 10.217 -10.237 1.00 96.44 92 HIS A O 1
ATOM 743 N N . PHE A 1 93 ? 2.928 10.407 -12.335 1.00 96.06 93 PHE A N 1
ATOM 744 C CA . PHE A 1 93 ? 3.642 11.638 -12.652 1.00 96.06 93 PHE A CA 1
ATOM 745 C C . PHE A 1 93 ? 2.796 12.492 -13.590 1.00 96.06 93 PHE A C 1
ATOM 747 O O . PHE A 1 93 ? 1.914 11.997 -14.298 1.00 96.06 93 PHE A O 1
ATOM 754 N N . SER A 1 94 ? 3.049 13.796 -13.588 1.00 91.81 94 SER A N 1
ATOM 755 C CA . SER A 1 94 ? 2.376 14.751 -14.469 1.00 91.81 94 SER A CA 1
ATOM 756 C C . SER A 1 94 ? 3.385 15.403 -15.399 1.00 91.81 94 SER A C 1
ATOM 758 O O . SER A 1 94 ? 4.516 15.661 -15.004 1.00 91.81 94 SER A O 1
ATOM 760 N N . LEU A 1 95 ? 2.962 15.687 -16.631 1.00 88.50 95 LEU A N 1
ATOM 761 C CA . LEU A 1 95 ? 3.746 16.466 -17.585 1.00 88.50 95 LEU A CA 1
ATOM 762 C C . LEU A 1 95 ? 3.053 17.806 -17.862 1.00 88.50 95 LEU A C 1
ATOM 764 O O . LEU A 1 95 ? 1.818 17.854 -17.840 1.00 88.50 95 LEU A O 1
ATOM 768 N N . PRO A 1 96 ? 3.814 18.878 -18.155 1.00 82.12 96 PRO A N 1
ATOM 769 C CA . PRO A 1 96 ? 3.249 20.177 -18.496 1.00 82.12 96 PRO A CA 1
ATOM 770 C C . PRO A 1 96 ? 2.282 20.095 -19.679 1.00 82.12 96 PRO A C 1
ATOM 772 O O . PRO A 1 96 ? 2.505 19.350 -20.635 1.00 82.12 96 PRO A O 1
ATOM 775 N N . PHE A 1 97 ? 1.237 20.926 -19.668 1.00 75.25 97 PHE A N 1
ATOM 776 C CA . PHE A 1 97 ? 0.269 20.986 -20.768 1.00 75.25 97 PHE A CA 1
ATOM 777 C C . PHE A 1 97 ? 0.907 21.338 -22.119 1.00 75.25 97 PHE A C 1
ATOM 779 O O . PHE A 1 97 ? 0.385 20.922 -23.153 1.00 75.25 97 PHE A O 1
ATOM 786 N N . SER A 1 98 ? 2.040 22.052 -22.129 1.00 70.12 98 SER A N 1
ATOM 787 C CA . SER A 1 98 ? 2.772 22.393 -23.356 1.00 70.12 98 SER A CA 1
ATOM 788 C C . SER A 1 98 ? 3.218 21.157 -24.145 1.00 70.12 98 SER A C 1
ATOM 790 O O . SER A 1 98 ? 3.182 21.188 -25.372 1.00 70.12 98 SER A O 1
ATOM 792 N N . ARG A 1 99 ? 3.508 20.027 -23.481 1.00 71.00 99 ARG A N 1
ATOM 793 C CA . ARG A 1 99 ? 3.848 18.756 -24.145 1.00 71.00 99 ARG A CA 1
ATOM 794 C C . ARG A 1 99 ? 2.717 18.158 -24.975 1.00 71.00 99 ARG A C 1
ATOM 796 O O . ARG A 1 99 ? 2.985 17.420 -25.918 1.00 71.00 99 ARG A O 1
ATOM 803 N N . LYS A 1 100 ? 1.458 18.504 -24.687 1.00 65.19 100 LYS A N 1
ATOM 804 C CA . LYS A 1 100 ? 0.330 18.092 -25.538 1.00 65.19 100 LYS A CA 1
ATOM 805 C C . LYS A 1 100 ? 0.359 18.771 -26.912 1.00 65.19 100 LYS A C 1
ATOM 807 O O . LYS A 1 100 ? -0.302 18.285 -27.822 1.00 65.19 100 LYS A O 1
ATOM 812 N N . LYS A 1 101 ? 1.100 19.877 -27.060 1.00 66.50 101 LYS A N 1
ATOM 813 C CA . LYS A 1 101 ? 1.220 20.648 -28.307 1.00 66.50 101 LYS A CA 1
ATOM 814 C C . LYS A 1 101 ? 2.431 20.251 -29.164 1.00 66.50 101 LYS A C 1
ATOM 816 O O . LYS A 1 101 ? 2.581 20.788 -30.254 1.00 66.50 101 LYS A O 1
ATOM 821 N N . GLY A 1 102 ? 3.279 19.329 -28.702 1.00 63.88 102 GLY A N 1
ATOM 822 C CA . GLY A 1 102 ? 4.435 18.838 -29.455 1.00 63.88 102 GLY A CA 1
ATOM 823 C C . GLY A 1 102 ? 5.592 18.377 -28.560 1.00 63.88 102 GLY A C 1
ATOM 824 O O . GLY A 1 102 ? 5.579 18.620 -27.349 1.00 63.88 102 GLY A O 1
ATOM 825 N N . PRO A 1 103 ? 6.602 17.699 -29.133 1.00 63.28 103 PRO A N 1
ATOM 826 C CA . PRO A 1 103 ? 7.770 17.236 -28.395 1.00 63.28 103 PRO A CA 1
ATOM 827 C C . PRO A 1 103 ? 8.614 18.433 -27.942 1.00 63.28 103 PRO A C 1
ATOM 829 O O . PRO A 1 103 ? 9.351 19.031 -28.719 1.00 63.28 103 PRO A O 1
ATOM 832 N N . GLN A 1 104 ? 8.506 18.779 -26.661 1.00 65.94 104 GLN A N 1
ATOM 833 C CA . GLN A 1 104 ? 9.349 19.783 -26.020 1.00 65.94 104 GLN A CA 1
ATOM 834 C C . GLN A 1 104 ? 10.331 19.081 -25.079 1.00 65.94 104 GLN A C 1
ATOM 836 O O . GLN A 1 104 ? 9.946 18.189 -24.303 1.00 65.94 104 GLN A O 1
ATOM 841 N N . LYS A 1 105 ? 11.610 19.462 -25.166 1.00 67.12 105 LYS A N 1
ATOM 842 C CA . LYS A 1 105 ? 12.660 18.953 -24.281 1.00 67.12 105 LYS A CA 1
ATOM 843 C C . LYS A 1 105 ? 12.297 19.373 -22.854 1.00 67.12 105 LYS A C 1
ATOM 845 O O . LYS A 1 105 ? 12.090 20.555 -22.601 1.00 67.12 105 LYS A O 1
ATOM 850 N N . LEU A 1 106 ? 12.126 18.399 -21.959 1.00 69.25 106 LEU A N 1
ATOM 851 C CA . LEU A 1 106 ? 11.921 18.703 -20.544 1.00 69.25 106 LEU A CA 1
ATOM 852 C C . LEU A 1 106 ? 13.249 19.213 -19.991 1.00 69.25 106 LEU A C 1
ATOM 854 O O . LEU A 1 106 ? 14.294 18.631 -20.278 1.00 69.25 106 LEU A O 1
ATOM 858 N N . THR A 1 107 ? 13.193 20.303 -19.238 1.00 70.50 107 THR A N 1
ATOM 859 C CA . THR A 1 107 ? 14.345 20.854 -18.520 1.00 70.50 107 THR A CA 1
ATOM 860 C C . THR A 1 107 ? 14.616 20.090 -17.228 1.00 70.50 107 THR A C 1
ATOM 862 O O . THR A 1 107 ? 15.755 20.048 -16.781 1.00 70.50 107 THR A O 1
ATOM 865 N N . GLU A 1 108 ? 13.588 19.453 -16.659 1.00 82.38 108 GLU A N 1
ATOM 866 C CA . GLU A 1 108 ? 13.635 18.778 -15.362 1.00 82.38 108 GLU A CA 1
ATOM 867 C C . GLU A 1 108 ? 12.835 17.469 -15.382 1.00 82.38 108 GLU A C 1
ATOM 869 O O . GLU A 1 108 ? 11.881 17.301 -16.153 1.00 82.38 108 GLU A O 1
ATOM 874 N N . VAL A 1 109 ? 13.227 16.535 -14.514 1.00 86.75 109 VAL A N 1
ATOM 875 C CA . VAL A 1 109 ? 12.479 15.301 -14.257 1.00 86.75 109 VAL A CA 1
ATOM 876 C C . VAL A 1 109 ? 11.224 15.657 -13.449 1.00 86.75 109 VAL A C 1
ATOM 878 O O . VAL A 1 109 ? 11.345 16.321 -12.422 1.00 86.75 109 VAL A O 1
ATOM 881 N N . PRO A 1 110 ? 10.013 15.254 -13.879 1.00 92.00 110 PRO A N 1
ATOM 882 C CA . PRO A 1 110 ? 8.806 15.501 -13.102 1.00 92.00 110 PRO A CA 1
ATOM 883 C C . PRO A 1 110 ? 8.837 14.703 -11.797 1.00 92.00 110 PRO A C 1
ATOM 885 O O . PRO A 1 110 ? 9.402 13.615 -11.752 1.00 92.00 110 PRO A O 1
ATOM 888 N N . ASN A 1 111 ? 8.127 15.180 -10.776 1.00 96.25 111 ASN A N 1
ATOM 889 C CA . ASN A 1 111 ? 7.862 14.373 -9.586 1.00 96.25 111 ASN A CA 1
ATOM 890 C C . ASN A 1 111 ? 7.153 13.066 -9.974 1.00 96.25 111 ASN A C 1
ATOM 892 O O . ASN A 1 111 ? 6.134 13.095 -10.680 1.00 96.25 111 ASN A O 1
ATOM 896 N N . ILE A 1 112 ? 7.654 11.940 -9.468 1.00 97.50 112 ILE A N 1
ATOM 897 C CA . ILE A 1 112 ?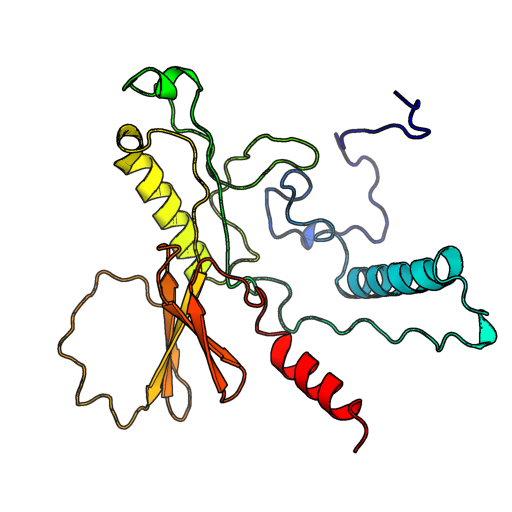 7.070 10.610 -9.641 1.00 97.50 112 ILE A CA 1
ATOM 898 C C . ILE A 1 112 ? 6.725 10.069 -8.254 1.00 97.50 112 ILE A C 1
ATOM 900 O O . ILE A 1 112 ? 7.579 9.951 -7.386 1.00 97.50 112 ILE A O 1
ATOM 904 N N . GLY A 1 113 ? 5.474 9.712 -8.006 1.00 97.62 113 GLY A N 1
ATOM 905 C CA . GLY A 1 113 ? 5.106 9.196 -6.691 1.00 97.62 113 GLY A CA 1
ATOM 906 C C . GLY A 1 113 ? 3.623 9.299 -6.419 1.00 97.62 113 GLY A C 1
ATOM 907 O O . GLY A 1 113 ? 2.801 8.915 -7.246 1.00 97.62 113 GLY A O 1
ATOM 908 N N . PHE A 1 114 ? 3.260 9.797 -5.246 1.00 97.56 114 PHE A N 1
ATOM 909 C CA . PHE A 1 114 ? 1.872 9.814 -4.788 1.00 97.56 114 PHE A CA 1
ATOM 910 C C . PHE A 1 114 ? 1.375 11.239 -4.576 1.00 97.56 114 PHE A C 1
ATOM 912 O O . PHE A 1 114 ? 2.151 12.189 -4.496 1.00 97.56 114 PHE A O 1
ATOM 919 N N . MET A 1 115 ? 0.057 11.403 -4.498 1.00 96.56 115 MET A N 1
ATOM 920 C CA . MET A 1 115 ? -0.534 12.717 -4.261 1.00 96.56 115 MET A CA 1
ATOM 921 C C . MET A 1 115 ? -0.200 13.224 -2.857 1.00 96.56 115 MET A C 1
ATOM 923 O O . MET A 1 115 ? -0.261 12.479 -1.872 1.00 96.56 115 MET A O 1
ATOM 927 N N . MET A 1 116 ? 0.104 14.516 -2.768 1.00 95.19 116 MET A N 1
ATOM 928 C CA . MET A 1 116 ? 0.182 15.222 -1.497 1.00 95.19 116 MET A CA 1
ATOM 929 C C . MET A 1 116 ? -1.168 15.193 -0.778 1.00 95.19 116 MET A C 1
ATOM 931 O O . MET A 1 116 ? -2.234 15.282 -1.393 1.00 95.19 116 MET A O 1
ATOM 935 N N . LYS A 1 117 ? -1.133 15.105 0.550 1.00 91.94 117 LYS A N 1
ATOM 936 C CA . LYS A 1 117 ? -2.337 15.145 1.377 1.00 91.94 117 LYS A CA 1
ATOM 937 C C . LYS A 1 117 ? -3.098 16.453 1.124 1.00 91.94 117 LYS A C 1
ATOM 939 O O . LYS A 1 117 ? -2.535 17.537 1.217 1.00 91.94 117 LYS A O 1
ATOM 944 N N . GLY A 1 118 ? -4.378 16.335 0.769 1.00 90.00 118 GLY A N 1
ATOM 945 C CA . GLY A 1 118 ? -5.261 17.481 0.525 1.00 90.00 118 GLY A CA 1
ATOM 946 C C . GLY A 1 118 ? -4.982 18.277 -0.757 1.00 90.00 118 GLY A C 1
ATOM 947 O O . GLY A 1 118 ? -5.631 19.296 -0.973 1.00 90.00 118 GLY A O 1
ATOM 948 N N . ARG A 1 119 ? -4.051 17.849 -1.626 1.00 90.12 119 ARG A N 1
ATOM 949 C CA . ARG A 1 119 ? -3.676 18.593 -2.842 1.00 90.12 119 ARG A CA 1
ATOM 950 C C . ARG A 1 119 ? -3.586 17.674 -4.059 1.00 90.12 119 ARG A C 1
ATOM 952 O O . ARG A 1 119 ? -3.131 16.539 -3.972 1.00 90.12 119 ARG A O 1
ATOM 959 N N . ARG A 1 120 ? -3.963 18.181 -5.235 1.00 90.44 120 ARG A N 1
ATOM 960 C CA . ARG A 1 120 ? -3.864 17.461 -6.524 1.00 90.44 120 ARG A CA 1
ATOM 961 C C . ARG A 1 120 ? -2.470 17.581 -7.151 1.00 90.44 120 ARG A C 1
ATOM 963 O O . ARG A 1 120 ? -2.344 17.783 -8.356 1.00 90.44 120 ARG A O 1
ATOM 970 N N . THR A 1 121 ? -1.436 17.487 -6.325 1.00 93.44 121 THR A N 1
ATOM 971 C CA . THR A 1 121 ? -0.040 17.643 -6.736 1.00 93.44 121 THR A CA 1
ATOM 972 C C . THR A 1 121 ? 0.722 16.378 -6.384 1.00 93.44 121 THR A C 1
ATOM 974 O O . THR A 1 121 ? 0.613 15.881 -5.263 1.00 93.44 121 THR A O 1
ATOM 977 N N . VAL A 1 122 ? 1.496 15.871 -7.342 1.00 96.31 122 VAL A N 1
ATOM 978 C CA . VAL A 1 122 ? 2.344 14.692 -7.153 1.00 96.31 122 VAL A CA 1
ATOM 979 C C . VAL A 1 122 ? 3.580 15.078 -6.340 1.00 96.31 122 VAL A C 1
ATOM 981 O O . VAL A 1 122 ? 4.287 16.027 -6.685 1.00 96.31 122 VAL A O 1
ATOM 984 N N . MET A 1 123 ? 3.828 14.331 -5.270 1.00 96.38 123 MET A N 1
ATOM 985 C CA . MET A 1 123 ? 5.061 14.347 -4.490 1.00 96.38 123 MET A CA 1
ATOM 986 C C . MET A 1 123 ? 6.034 13.329 -5.071 1.00 96.38 123 MET A C 1
ATOM 988 O O . MET A 1 123 ? 5.627 12.205 -5.373 1.00 96.38 123 MET A O 1
ATOM 992 N N . ASP A 1 124 ? 7.300 13.718 -5.205 1.00 97.56 124 ASP A N 1
ATOM 993 C CA . ASP A 1 124 ? 8.340 12.773 -5.590 1.00 97.56 124 ASP A CA 1
ATOM 994 C C . ASP A 1 124 ? 8.640 11.826 -4.423 1.00 97.56 124 ASP A C 1
ATOM 996 O O . ASP A 1 124 ? 8.925 12.282 -3.315 1.00 97.56 124 ASP A O 1
ATOM 1000 N N . ILE A 1 125 ? 8.477 10.523 -4.656 1.00 97.69 125 ILE A N 1
ATOM 1001 C CA . ILE A 1 125 ? 8.633 9.466 -3.651 1.00 97.69 125 ILE A CA 1
ATOM 1002 C C . ILE A 1 125 ? 9.377 8.298 -4.299 1.00 97.69 125 ILE A C 1
ATOM 1004 O O . ILE A 1 125 ? 8.864 7.658 -5.224 1.00 97.69 125 ILE A O 1
ATOM 1008 N N . GLU A 1 126 ? 10.584 8.020 -3.817 1.00 96.25 126 GLU A N 1
ATOM 1009 C CA . GLU A 1 126 ? 11.450 6.931 -4.284 1.00 96.25 126 GLU A CA 1
ATOM 1010 C C . GLU A 1 126 ? 11.116 5.572 -3.684 1.00 96.25 126 GLU A C 1
ATOM 1012 O O . GLU A 1 126 ? 11.406 4.550 -4.305 1.00 96.25 126 GLU A O 1
ATOM 1017 N N . ASP A 1 127 ? 10.505 5.555 -2.502 1.00 97.88 127 ASP A N 1
ATOM 1018 C CA . ASP A 1 127 ? 10.218 4.325 -1.784 1.00 97.88 127 ASP A CA 1
ATOM 1019 C C . ASP A 1 127 ? 8.951 4.425 -0.927 1.00 97.88 127 ASP A C 1
ATOM 1021 O O . ASP A 1 127 ? 8.561 5.491 -0.445 1.00 97.88 127 ASP A O 1
ATOM 1025 N N . CYS A 1 128 ? 8.286 3.289 -0.731 1.00 98.06 128 CYS A N 1
ATOM 1026 C CA . CYS A 1 128 ? 7.127 3.179 0.143 1.00 98.06 128 CYS A CA 1
ATOM 1027 C C . CYS A 1 128 ? 7.276 1.938 1.032 1.00 98.06 128 CYS A C 1
ATOM 1029 O O . CYS A 1 128 ? 7.088 0.828 0.534 1.00 98.06 128 CYS A O 1
ATOM 1031 N N . PRO A 1 129 ? 7.507 2.091 2.351 1.00 98.06 129 PRO A N 1
ATOM 1032 C CA . PRO A 1 129 ? 7.739 0.961 3.260 1.00 98.06 129 PRO A CA 1
ATOM 1033 C C . PRO A 1 129 ? 6.499 0.079 3.471 1.00 98.06 129 PRO A C 1
ATOM 1035 O O . PRO A 1 129 ? 6.564 -0.957 4.124 1.00 98.06 129 PRO A O 1
ATOM 1038 N N . LEU A 1 130 ? 5.339 0.485 2.945 1.00 97.94 130 LEU A N 1
ATOM 1039 C CA . LEU A 1 130 ? 4.171 -0.385 2.902 1.00 97.94 130 LEU A CA 1
ATOM 1040 C C . LEU A 1 130 ? 4.262 -1.424 1.786 1.00 97.94 130 LEU A C 1
ATOM 1042 O O . LEU A 1 130 ? 3.615 -2.453 1.917 1.00 97.94 130 LEU A O 1
ATOM 1046 N N . GLY A 1 131 ? 4.988 -1.156 0.697 1.00 98.25 131 GLY A N 1
ATOM 1047 C CA . GLY A 1 131 ? 5.157 -2.107 -0.402 1.00 98.25 131 GLY A CA 1
ATOM 1048 C C . GLY A 1 131 ? 5.978 -3.314 0.032 1.00 98.25 131 GLY A C 1
ATOM 1049 O O . GLY A 1 131 ? 6.915 -3.152 0.810 1.00 98.25 131 GLY A O 1
ATOM 1050 N N . THR A 1 132 ? 5.647 -4.502 -0.476 1.00 98.31 132 THR A N 1
ATOM 1051 C CA . THR A 1 132 ? 6.526 -5.676 -0.335 1.00 98.31 132 THR A CA 1
ATOM 1052 C C . THR A 1 132 ? 7.891 -5.369 -0.956 1.00 98.31 132 THR A C 1
ATOM 1054 O O . THR A 1 132 ? 7.998 -4.487 -1.814 1.00 98.31 132 THR A O 1
ATOM 1057 N N . ASP A 1 133 ? 8.948 -6.077 -0.560 1.00 98.00 133 ASP A N 1
ATOM 1058 C CA . ASP A 1 133 ? 10.300 -5.757 -1.041 1.00 98.00 133 ASP A CA 1
ATOM 1059 C C . ASP A 1 133 ? 10.407 -5.796 -2.568 1.00 98.00 133 ASP A C 1
ATOM 1061 O O . ASP A 1 133 ? 10.990 -4.895 -3.171 1.00 98.00 133 ASP A O 1
ATOM 1065 N N . ILE A 1 134 ? 9.741 -6.755 -3.217 1.00 98.06 134 ILE A N 1
ATOM 1066 C CA . ILE A 1 134 ? 9.730 -6.832 -4.678 1.00 98.06 134 ILE A CA 1
ATOM 1067 C C . ILE A 1 134 ? 8.974 -5.665 -5.330 1.00 98.06 134 ILE A C 1
ATOM 1069 O O . ILE A 1 134 ? 9.384 -5.156 -6.372 1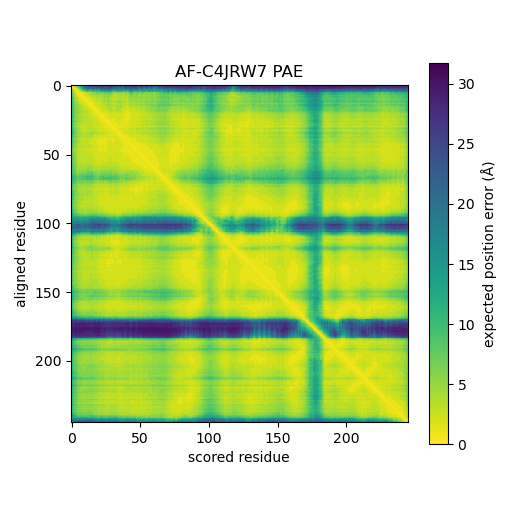.00 98.06 134 ILE A O 1
ATOM 1073 N N . VAL A 1 135 ? 7.900 -5.181 -4.701 1.00 98.38 135 VAL A N 1
ATOM 1074 C CA . VAL A 1 135 ? 7.144 -4.010 -5.168 1.00 98.38 135 VAL A CA 1
ATOM 1075 C C . VAL A 1 135 ? 7.935 -2.720 -4.937 1.00 98.38 135 VAL A C 1
ATOM 1077 O O . VAL A 1 135 ? 7.869 -1.807 -5.760 1.00 98.38 135 VAL A O 1
ATOM 1080 N N . ARG A 1 136 ? 8.722 -2.632 -3.859 1.00 98.38 136 ARG A N 1
ATOM 1081 C CA . ARG A 1 136 ? 9.646 -1.512 -3.612 1.00 98.38 136 ARG A CA 1
ATOM 1082 C C . ARG A 1 136 ? 10.764 -1.478 -4.652 1.00 98.38 136 ARG A C 1
ATOM 1084 O O . ARG A 1 136 ? 11.064 -0.408 -5.180 1.00 98.38 136 ARG A O 1
ATOM 1091 N N . THR A 1 137 ? 11.323 -2.632 -5.013 1.00 98.31 137 THR A N 1
ATOM 1092 C CA . THR A 1 137 ? 12.265 -2.753 -6.138 1.00 98.31 137 THR A CA 1
ATOM 1093 C C . THR A 1 137 ? 11.614 -2.310 -7.447 1.00 98.31 137 THR A C 1
ATOM 1095 O O . THR A 1 137 ? 12.148 -1.441 -8.138 1.00 98.31 137 THR A O 1
ATOM 1098 N N . GLY A 1 138 ? 10.406 -2.800 -7.740 1.00 97.94 138 GLY A N 1
ATOM 1099 C CA . GLY A 1 138 ? 9.661 -2.399 -8.931 1.00 97.94 138 GLY A CA 1
ATOM 1100 C C . GLY A 1 138 ? 9.347 -0.901 -8.988 1.00 97.94 138 GLY A C 1
ATOM 1101 O O . GLY A 1 138 ? 9.443 -0.302 -10.054 1.00 97.94 138 GLY A O 1
ATOM 1102 N N . LEU A 1 139 ? 9.056 -0.253 -7.854 1.00 98.12 139 LEU A N 1
ATOM 1103 C CA . LEU A 1 139 ? 8.881 1.203 -7.780 1.00 98.12 139 LEU A CA 1
ATOM 1104 C C . LEU A 1 139 ? 10.155 1.949 -8.200 1.00 98.12 139 LEU A C 1
ATOM 1106 O O . LEU A 1 139 ? 10.080 2.874 -9.012 1.00 98.12 139 LEU A O 1
ATOM 1110 N N . LYS A 1 140 ? 11.320 1.548 -7.679 1.00 97.81 140 LYS A N 1
ATOM 1111 C CA . LYS A 1 140 ? 12.612 2.164 -8.030 1.00 97.81 140 LYS A CA 1
ATOM 1112 C C . LYS A 1 140 ? 12.915 2.004 -9.521 1.00 97.81 140 LYS A C 1
ATOM 1114 O O . LYS A 1 140 ? 13.299 2.973 -10.180 1.00 97.81 140 LYS A O 1
ATOM 1119 N N . ASN A 1 141 ? 12.667 0.816 -10.063 1.00 96.94 141 ASN A N 1
ATOM 1120 C CA . ASN A 1 141 ? 12.929 0.516 -11.468 1.00 96.94 141 ASN A CA 1
ATOM 1121 C C . ASN A 1 141 ? 11.945 1.225 -12.404 1.00 96.94 141 ASN A C 1
ATOM 1123 O O . ASN A 1 141 ? 12.364 1.789 -13.414 1.00 96.94 141 ASN A O 1
ATOM 1127 N N . GLU A 1 142 ? 10.667 1.321 -12.038 1.00 96.38 142 GLU A N 1
ATOM 1128 C CA . GLU A 1 142 ? 9.682 2.089 -12.804 1.00 96.38 142 GLU A CA 1
ATOM 1129 C C . GLU A 1 142 ? 9.983 3.588 -12.812 1.00 96.38 142 GLU A C 1
ATOM 1131 O O . GLU A 1 142 ? 9.840 4.237 -13.852 1.00 96.38 142 GLU A O 1
ATOM 1136 N N . ARG A 1 143 ? 10.464 4.148 -11.694 1.00 96.44 143 ARG A N 1
ATOM 1137 C CA . ARG A 1 143 ? 10.952 5.535 -11.661 1.00 96.44 143 ARG A CA 1
ATOM 1138 C C . ARG A 1 143 ? 12.093 5.729 -12.652 1.00 96.44 143 ARG A C 1
ATOM 1140 O O . ARG A 1 143 ? 12.022 6.631 -13.485 1.00 96.44 143 ARG A O 1
ATOM 1147 N N . LYS A 1 144 ? 13.107 4.860 -12.609 1.00 95.94 144 LYS A N 1
ATOM 1148 C CA . LYS A 1 144 ? 14.236 4.900 -13.548 1.00 95.94 144 LYS A CA 1
ATOM 1149 C C . LYS A 1 144 ? 13.768 4.780 -15.001 1.00 95.94 144 LYS A C 1
ATOM 1151 O O . LYS A 1 144 ? 14.157 5.597 -15.829 1.00 95.94 144 LYS A O 1
ATOM 1156 N N . ARG A 1 145 ? 12.859 3.846 -15.301 1.00 94.81 145 ARG A N 1
ATOM 1157 C CA . ARG A 1 145 ? 12.273 3.671 -16.639 1.00 94.81 145 ARG A CA 1
ATOM 1158 C C . ARG A 1 145 ? 11.590 4.943 -17.130 1.00 94.81 145 ARG A C 1
ATOM 1160 O O . ARG A 1 145 ? 11.761 5.307 -18.292 1.00 94.81 145 ARG A O 1
ATOM 1167 N N . VAL A 1 146 ? 10.825 5.622 -16.276 1.00 93.88 146 VAL A N 1
ATOM 1168 C CA . VAL A 1 146 ? 10.172 6.889 -16.636 1.00 93.88 146 VAL A CA 1
ATOM 1169 C C . VAL A 1 146 ? 11.207 7.962 -16.953 1.00 93.88 146 VAL A C 1
ATOM 1171 O O . VAL A 1 146 ? 11.076 8.611 -17.986 1.00 93.88 146 VAL A O 1
ATOM 1174 N N . VAL A 1 147 ? 12.244 8.113 -16.124 1.00 93.31 147 VAL A N 1
ATOM 1175 C CA . VAL A 1 147 ? 13.340 9.073 -16.347 1.00 93.31 147 VAL A CA 1
ATOM 1176 C C . VAL A 1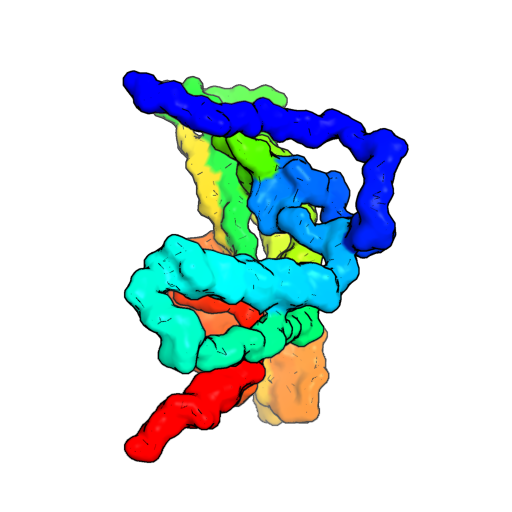 147 ? 14.067 8.804 -17.664 1.00 93.31 147 VAL A C 1
ATOM 1178 O O . VAL A 1 147 ? 14.214 9.713 -18.479 1.00 93.31 147 VAL A O 1
ATOM 1181 N N . ASP A 1 148 ? 14.455 7.555 -17.910 1.00 93.44 148 ASP A N 1
ATOM 1182 C CA . ASP A 1 148 ? 15.238 7.172 -19.089 1.00 93.44 148 ASP A CA 1
ATOM 1183 C C . ASP A 1 148 ? 14.421 7.284 -20.393 1.00 93.44 148 ASP A C 1
ATOM 1185 O O . ASP A 1 148 ? 14.974 7.514 -21.467 1.00 93.44 148 ASP A O 1
ATOM 1189 N N . ASN A 1 149 ? 13.088 7.176 -20.311 1.00 91.50 149 ASN A N 1
ATOM 1190 C CA . ASN A 1 149 ? 12.176 7.202 -21.463 1.00 91.50 149 ASN A CA 1
ATOM 1191 C C . ASN A 1 149 ? 11.258 8.432 -21.470 1.00 91.50 149 ASN A C 1
ATOM 1193 O O . ASN A 1 149 ? 10.202 8.435 -22.109 1.00 91.50 149 ASN A O 1
ATOM 1197 N N . LEU A 1 150 ? 11.634 9.494 -20.756 1.00 88.25 150 LEU A N 1
ATOM 1198 C CA . LEU A 1 150 ? 10.768 10.644 -20.495 1.00 88.25 150 LEU A CA 1
ATOM 1199 C C . LEU A 1 150 ? 10.258 11.300 -21.787 1.00 88.25 150 LEU A C 1
ATOM 1201 O O . LEU A 1 150 ? 9.140 11.806 -21.834 1.00 88.25 150 LEU A O 1
ATOM 1205 N N . ASN A 1 151 ? 11.060 11.292 -22.852 1.00 86.00 151 ASN A N 1
ATOM 1206 C CA . ASN A 1 151 ? 10.730 11.806 -24.186 1.00 86.00 151 ASN A CA 1
ATOM 1207 C C . ASN A 1 151 ? 9.618 11.023 -24.912 1.00 86.00 151 ASN A C 1
ATOM 1209 O O . ASN A 1 151 ? 8.954 11.598 -25.772 1.00 86.00 151 ASN A O 1
ATOM 1213 N N . GLN A 1 152 ? 9.386 9.757 -24.564 1.00 87.94 152 GLN A N 1
ATOM 1214 C CA . GLN A 1 152 ? 8.363 8.912 -25.190 1.00 87.94 152 GLN A CA 1
ATOM 1215 C C . GLN A 1 152 ? 6.952 9.205 -24.649 1.00 87.94 152 GLN A C 1
ATOM 1217 O O . GLN A 1 152 ? 5.949 8.907 -25.301 1.00 87.94 152 GLN A O 1
ATOM 1222 N N . PHE A 1 153 ? 6.846 9.830 -23.472 1.00 87.31 153 PHE A N 1
ATOM 1223 C CA . PHE A 1 153 ? 5.562 10.145 -22.850 1.00 87.31 153 PHE A CA 1
ATOM 1224 C C . PHE A 1 153 ? 4.948 11.439 -23.405 1.00 87.31 153 PHE A C 1
ATOM 1226 O O . PHE A 1 153 ? 5.476 12.542 -23.225 1.00 87.31 153 PHE A O 1
ATOM 1233 N N . LYS A 1 154 ? 3.766 11.305 -24.023 1.00 86.12 154 LYS A N 1
ATOM 1234 C CA . LYS A 1 154 ? 2.946 12.428 -24.526 1.00 86.12 154 LYS A CA 1
ATOM 1235 C C . LYS A 1 154 ? 2.163 13.155 -23.423 1.00 86.12 154 LYS A C 1
ATOM 1237 O O . LYS A 1 154 ? 1.763 14.303 -23.598 1.00 86.12 154 LYS A O 1
ATOM 1242 N N . ALA A 1 155 ? 1.917 12.486 -22.298 1.00 89.88 155 ALA A N 1
ATOM 1243 C CA . ALA A 1 155 ? 1.199 13.008 -21.139 1.00 89.88 155 ALA A CA 1
ATOM 1244 C C . ALA A 1 155 ? 1.701 12.330 -19.855 1.00 89.88 155 ALA A C 1
ATOM 1246 O O . ALA A 1 155 ? 2.409 11.326 -19.919 1.00 89.88 155 ALA A O 1
ATOM 1247 N N . GLY A 1 156 ? 1.319 12.880 -18.699 1.00 91.38 156 GLY A N 1
ATOM 1248 C CA . GLY A 1 156 ? 1.493 12.195 -17.418 1.00 91.38 156 GLY A CA 1
ATOM 1249 C C . GLY A 1 156 ? 0.735 10.867 -17.382 1.00 91.38 156 GLY A C 1
ATOM 1250 O O . GLY A 1 156 ? -0.247 10.691 -18.108 1.00 91.38 156 GLY A O 1
ATOM 1251 N N . ALA A 1 157 ? 1.185 9.943 -16.540 1.00 94.38 157 ALA A N 1
ATOM 1252 C CA . ALA A 1 157 ? 0.612 8.608 -16.455 1.00 94.38 157 ALA A CA 1
ATOM 1253 C C . ALA A 1 157 ? 0.525 8.101 -15.013 1.00 94.38 157 ALA A C 1
ATOM 1255 O O . ALA A 1 157 ? 1.194 8.597 -14.105 1.00 94.38 157 ALA A O 1
ATOM 1256 N N . THR A 1 158 ? -0.309 7.077 -14.845 1.00 96.62 158 THR A N 1
ATOM 1257 C CA . THR A 1 158 ? -0.329 6.208 -13.668 1.00 96.62 158 THR A CA 1
ATOM 1258 C C . THR A 1 158 ? 0.465 4.960 -13.998 1.00 96.62 158 THR A C 1
ATOM 1260 O O . THR A 1 158 ? 0.106 4.227 -14.920 1.00 96.62 158 THR A O 1
ATOM 1263 N N . LEU A 1 159 ? 1.533 4.726 -13.254 1.00 97.25 159 LEU A N 1
ATOM 1264 C CA . LEU A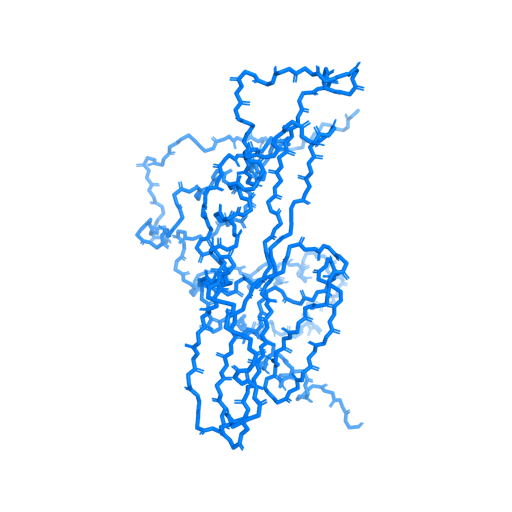 1 159 ? 2.328 3.513 -13.342 1.00 97.25 159 LEU A CA 1
ATOM 1265 C C . LEU A 1 159 ? 1.660 2.415 -12.511 1.00 97.25 159 LEU A C 1
ATOM 1267 O O . LEU A 1 159 ? 0.870 2.695 -11.606 1.00 97.25 159 LEU A O 1
ATOM 1271 N N . LEU A 1 160 ? 1.983 1.168 -12.821 1.00 98.12 160 LEU A N 1
ATOM 1272 C CA . LEU A 1 160 ? 1.584 0.003 -12.046 1.00 98.12 160 LEU A CA 1
ATOM 1273 C C . LEU A 1 160 ? 2.847 -0.713 -11.594 1.00 98.12 160 LEU A C 1
ATOM 1275 O O . LEU A 1 160 ? 3.753 -0.920 -12.390 1.00 98.12 160 LEU A O 1
ATOM 1279 N N . VAL A 1 161 ? 2.876 -1.113 -10.331 1.00 98.38 161 VAL A N 1
ATOM 1280 C CA . VAL A 1 161 ? 3.820 -2.101 -9.819 1.00 98.38 161 VAL A CA 1
ATOM 1281 C C . VAL A 1 161 ? 3.014 -3.067 -8.978 1.00 98.38 161 VAL A C 1
ATOM 1283 O O . VAL A 1 161 ? 2.479 -2.682 -7.935 1.00 98.38 161 VAL A O 1
ATOM 1286 N N . ARG A 1 162 ? 2.878 -4.302 -9.449 1.00 98.38 162 ARG A N 1
ATOM 1287 C CA . ARG A 1 162 ? 2.108 -5.337 -8.765 1.00 98.38 162 ARG A CA 1
ATOM 1288 C C . ARG A 1 162 ? 2.942 -6.591 -8.571 1.00 98.38 162 ARG A C 1
ATOM 1290 O O . ARG A 1 162 ? 3.543 -7.056 -9.528 1.00 98.38 162 ARG A O 1
ATOM 1297 N N . GLU A 1 163 ? 2.943 -7.138 -7.363 1.00 98.00 163 GLU A N 1
ATOM 1298 C CA . GLU A 1 163 ? 3.571 -8.419 -7.050 1.00 98.00 163 GLU A CA 1
ATOM 1299 C C . GLU A 1 163 ? 2.981 -9.544 -7.910 1.00 98.00 163 GLU A C 1
ATOM 1301 O O . GLU A 1 163 ? 1.778 -9.591 -8.184 1.00 98.00 163 GLU A O 1
ATOM 1306 N N . ASN A 1 164 ? 3.854 -10.442 -8.346 1.00 97.44 164 ASN A N 1
ATOM 1307 C CA . ASN A 1 164 ? 3.500 -11.662 -9.043 1.00 97.44 164 ASN A CA 1
ATOM 1308 C C . ASN A 1 164 ? 4.280 -12.830 -8.443 1.00 97.44 164 ASN A C 1
ATOM 1310 O O . ASN A 1 164 ? 5.514 -12.820 -8.442 1.00 97.44 164 ASN A O 1
ATOM 1314 N N . THR A 1 165 ? 3.543 -13.837 -7.992 1.00 96.62 165 THR A N 1
ATOM 1315 C CA . THR A 1 165 ? 4.072 -14.973 -7.242 1.00 96.62 165 THR A CA 1
ATOM 1316 C C . THR A 1 165 ? 3.966 -16.257 -8.054 1.00 96.62 165 THR A C 1
ATOM 1318 O O . THR A 1 165 ? 2.924 -16.556 -8.645 1.00 96.62 165 THR A O 1
ATOM 1321 N N . LYS A 1 166 ? 5.035 -17.051 -8.053 1.00 96.00 166 LYS A N 1
ATOM 1322 C CA . LYS A 1 166 ? 5.067 -18.428 -8.560 1.00 96.00 166 LYS A CA 1
ATOM 1323 C C . LYS A 1 166 ? 5.522 -19.362 -7.441 1.00 96.00 166 LYS A C 1
ATOM 1325 O O . LYS A 1 166 ? 6.393 -18.991 -6.668 1.00 96.00 166 LYS A O 1
ATOM 1330 N N . ARG A 1 167 ? 4.962 -20.570 -7.374 1.00 95.31 167 ARG A N 1
ATOM 1331 C CA . ARG A 1 167 ? 5.443 -21.652 -6.504 1.00 95.31 167 ARG A CA 1
ATOM 1332 C C . ARG A 1 167 ? 5.939 -22.790 -7.389 1.00 95.31 167 ARG A C 1
ATOM 1334 O O . ARG A 1 167 ? 5.163 -23.324 -8.178 1.00 95.31 167 ARG A O 1
ATOM 1341 N N . ILE A 1 168 ? 7.225 -23.105 -7.299 1.00 93.81 168 ILE A N 1
ATOM 1342 C CA . ILE A 1 168 ? 7.905 -24.137 -8.087 1.00 93.81 168 ILE A CA 1
ATOM 1343 C C . ILE A 1 168 ? 8.085 -25.363 -7.183 1.00 93.81 168 ILE A C 1
ATOM 1345 O O . ILE A 1 168 ? 8.820 -25.264 -6.202 1.00 93.81 168 ILE A O 1
ATOM 1349 N N . PRO A 1 169 ? 7.417 -26.501 -7.445 1.00 93.31 169 PRO A N 1
ATOM 1350 C CA . PRO A 1 169 ? 7.607 -27.713 -6.649 1.00 93.31 169 PRO A CA 1
ATOM 1351 C C . PRO A 1 169 ? 9.062 -28.188 -6.712 1.00 93.31 169 PRO A C 1
ATOM 1353 O O . PRO A 1 169 ? 9.624 -28.253 -7.806 1.00 93.31 169 PRO A O 1
ATOM 1356 N N . LYS A 1 170 ? 9.655 -28.589 -5.581 1.00 87.75 170 LYS A N 1
ATOM 1357 C CA . LYS A 1 170 ? 11.068 -29.028 -5.542 1.00 87.75 170 LYS A CA 1
ATOM 1358 C C . LYS A 1 170 ? 11.353 -30.243 -6.432 1.00 87.75 170 LYS A C 1
ATOM 1360 O O . LYS A 1 170 ? 12.417 -30.346 -7.022 1.00 87.75 170 LYS A O 1
ATOM 1365 N N . ASN A 1 171 ? 10.359 -31.106 -6.635 1.00 78.44 171 ASN A N 1
ATOM 1366 C CA . ASN A 1 171 ? 10.475 -32.284 -7.503 1.00 78.44 171 ASN A CA 1
ATOM 1367 C C . ASN A 1 171 ? 10.553 -31.947 -9.009 1.00 78.44 171 ASN A C 1
ATOM 1369 O O . ASN A 1 171 ? 10.648 -32.859 -9.822 1.00 78.44 171 ASN A O 1
ATOM 1373 N N . LYS A 1 172 ? 10.433 -30.668 -9.397 1.00 63.94 172 LYS A N 1
ATOM 1374 C CA . LYS A 1 172 ? 10.429 -30.200 -10.793 1.00 63.94 172 LYS A CA 1
ATOM 1375 C C . LYS A 1 172 ? 11.614 -29.292 -11.143 1.00 63.94 172 LYS A C 1
ATOM 1377 O O . LYS A 1 172 ? 11.596 -28.680 -12.207 1.00 63.94 172 LYS A O 1
ATOM 1382 N N . GLU A 1 173 ? 12.638 -29.200 -10.290 1.00 55.38 173 GLU A N 1
ATOM 1383 C CA . GLU A 1 173 ? 13.840 -28.403 -10.594 1.00 55.38 173 GLU A CA 1
ATOM 1384 C C . GLU A 1 173 ? 14.565 -28.861 -11.876 1.00 55.38 173 GLU A C 1
ATOM 1386 O O . GLU A 1 173 ? 15.235 -28.053 -12.516 1.00 55.38 173 GLU A O 1
ATOM 1391 N N . GLU A 1 1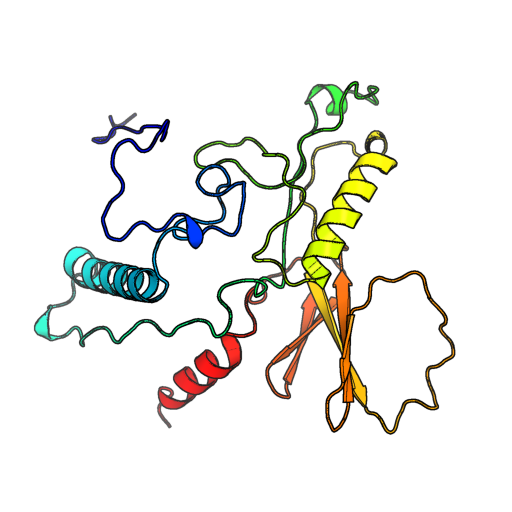74 ? 14.393 -30.118 -12.302 1.00 48.09 174 GLU A N 1
ATOM 1392 C CA . GLU A 1 174 ? 15.144 -30.691 -13.428 1.00 48.09 174 GLU A CA 1
ATOM 1393 C C . GLU A 1 174 ? 14.653 -30.274 -14.833 1.00 48.09 174 GLU A C 1
ATOM 1395 O O . GLU A 1 174 ? 15.414 -30.419 -15.787 1.00 48.09 174 GLU A O 1
ATOM 1400 N N . GLU A 1 175 ? 13.448 -29.706 -15.005 1.00 47.50 175 GLU A N 1
ATOM 1401 C CA . GLU A 1 175 ? 12.893 -29.442 -16.355 1.00 47.50 175 GLU A CA 1
ATOM 1402 C C . GLU A 1 175 ? 12.939 -27.976 -16.835 1.00 47.50 175 GLU A C 1
ATOM 1404 O O . GLU A 1 175 ? 12.801 -27.745 -18.035 1.00 47.50 175 GLU A O 1
ATOM 1409 N N . ASP A 1 176 ? 13.177 -26.979 -15.971 1.00 44.69 176 ASP A N 1
ATOM 1410 C CA . ASP A 1 176 ? 13.016 -25.553 -16.347 1.00 44.69 176 ASP A CA 1
ATOM 1411 C C . ASP A 1 176 ? 14.260 -24.679 -16.076 1.00 44.69 176 ASP A C 1
ATOM 1413 O O . ASP A 1 176 ? 14.172 -23.497 -15.748 1.00 44.69 176 ASP A O 1
ATOM 1417 N N . THR A 1 177 ? 15.463 -25.244 -16.241 1.00 39.94 177 THR A N 1
ATOM 1418 C CA . THR A 1 177 ? 16.731 -24.476 -16.261 1.00 39.94 177 THR A CA 1
ATOM 1419 C C . THR A 1 177 ? 17.092 -23.925 -17.649 1.00 39.94 177 THR A C 1
ATOM 1421 O O . THR A 1 177 ? 18.194 -23.417 -17.861 1.00 39.94 177 THR A O 1
ATOM 1424 N N . SER A 1 178 ? 16.157 -23.932 -18.605 1.00 37.94 178 SER A N 1
ATOM 1425 C CA . SER A 1 178 ? 16.330 -23.318 -19.932 1.00 37.94 178 SER A CA 1
ATOM 1426 C C . SER A 1 178 ? 15.753 -21.898 -19.984 1.00 37.94 178 SER A C 1
ATOM 1428 O O . SER A 1 178 ? 14.923 -21.538 -20.812 1.00 37.94 178 SER A O 1
ATOM 1430 N N . GLY A 1 179 ? 16.240 -21.051 -19.081 1.00 37.81 179 GLY A N 1
ATOM 1431 C CA . GLY A 1 179 ? 15.861 -19.646 -19.017 1.00 37.81 179 GLY A CA 1
ATOM 1432 C C . GLY A 1 179 ? 16.753 -18.883 -18.058 1.00 37.81 179 GLY A C 1
ATOM 1433 O O . GLY A 1 179 ? 16.278 -18.365 -17.054 1.00 37.81 179 GLY A O 1
ATOM 1434 N N . ASN A 1 180 ? 18.053 -18.841 -18.351 1.00 36.59 180 ASN A N 1
ATOM 1435 C CA . ASN A 1 180 ? 19.033 -18.031 -17.631 1.00 36.59 180 ASN A CA 1
ATOM 1436 C C . ASN A 1 180 ? 18.771 -16.535 -17.920 1.00 36.59 180 ASN A C 1
ATOM 1438 O O . ASN A 1 180 ? 19.541 -15.872 -18.608 1.00 36.59 180 ASN A O 1
ATOM 1442 N N . ASP A 1 181 ? 17.631 -16.014 -17.462 1.00 39.47 181 ASP A N 1
ATOM 1443 C CA . ASP A 1 181 ? 17.325 -14.588 -17.460 1.00 39.47 181 ASP A CA 1
ATOM 1444 C C . ASP A 1 181 ? 17.768 -14.014 -16.112 1.00 39.47 181 ASP A C 1
ATOM 1446 O O . ASP A 1 181 ? 16.970 -13.717 -15.224 1.00 39.47 181 ASP A O 1
ATOM 1450 N N . THR A 1 182 ? 19.084 -13.874 -15.954 1.00 39.53 182 THR A N 1
ATOM 1451 C CA . THR A 1 182 ? 19.747 -13.209 -14.820 1.00 39.53 182 THR A CA 1
ATOM 1452 C C . THR A 1 182 ? 19.403 -11.714 -14.707 1.00 39.53 182 THR A C 1
ATOM 1454 O O . THR A 1 182 ? 19.993 -11.015 -13.886 1.00 39.53 182 THR A O 1
ATOM 1457 N N . THR A 1 183 ? 18.453 -11.203 -15.505 1.00 48.88 183 THR A N 1
ATOM 1458 C CA . THR A 1 183 ? 18.087 -9.780 -15.565 1.00 48.88 183 THR A CA 1
ATOM 1459 C C . THR A 1 183 ? 16.761 -9.420 -14.891 1.00 48.88 183 THR A C 1
ATOM 1461 O O . THR A 1 183 ? 16.426 -8.237 -14.827 1.00 48.88 183 THR A O 1
ATOM 1464 N N . ARG A 1 184 ? 16.001 -10.385 -14.352 1.00 67.88 184 ARG A N 1
ATOM 1465 C CA . ARG A 1 184 ? 14.740 -10.091 -13.647 1.00 67.88 184 ARG A CA 1
ATOM 1466 C C . ARG A 1 184 ? 14.948 -10.036 -12.143 1.00 67.88 184 ARG A C 1
ATOM 1468 O O . ARG A 1 184 ? 15.409 -11.003 -11.546 1.00 67.88 184 ARG A O 1
ATOM 1475 N N . ASP A 1 185 ? 14.543 -8.926 -11.526 1.00 91.12 185 ASP A N 1
ATOM 1476 C CA . ASP A 1 185 ? 14.460 -8.839 -10.071 1.00 91.12 185 ASP A CA 1
ATOM 1477 C C . ASP A 1 185 ? 13.466 -9.898 -9.573 1.00 91.12 185 ASP A C 1
ATOM 1479 O O . ASP A 1 185 ? 12.260 -9.818 -9.835 1.00 91.12 185 ASP A O 1
ATOM 1483 N N . VAL A 1 186 ? 13.977 -10.909 -8.878 1.00 95.25 186 VAL A N 1
ATOM 1484 C CA . VAL A 1 186 ? 13.186 -11.982 -8.278 1.00 95.25 186 VAL A CA 1
ATOM 1485 C C . VAL A 1 186 ? 13.679 -12.202 -6.855 1.00 95.25 186 VAL A C 1
ATOM 1487 O O . VAL A 1 186 ? 14.881 -12.275 -6.611 1.00 95.25 186 VAL A O 1
ATOM 1490 N N . ILE A 1 187 ? 12.746 -12.317 -5.913 1.00 95.69 187 ILE A N 1
ATOM 1491 C CA . ILE A 1 187 ? 13.023 -12.733 -4.535 1.00 95.69 187 ILE A CA 1
ATOM 1492 C C . ILE A 1 187 ? 12.560 -14.179 -4.389 1.00 95.69 187 ILE A C 1
ATOM 1494 O O . ILE A 1 187 ? 11.409 -14.487 -4.703 1.00 95.69 187 ILE A O 1
ATOM 1498 N N . ARG A 1 188 ? 13.454 -15.056 -3.928 1.00 96.06 188 ARG A N 1
ATOM 1499 C CA . ARG A 1 188 ? 13.175 -16.480 -3.715 1.00 96.06 188 ARG A CA 1
ATOM 1500 C C . ARG A 1 188 ? 13.084 -16.792 -2.226 1.00 96.06 188 ARG A C 1
ATOM 1502 O O . ARG A 1 188 ? 13.962 -16.388 -1.468 1.00 96.06 188 ARG A O 1
ATOM 1509 N N . THR A 1 189 ? 12.061 -17.546 -1.843 1.00 95.56 189 THR A N 1
ATOM 1510 C CA . THR A 1 189 ? 11.878 -18.072 -0.486 1.00 95.56 189 THR A CA 1
ATOM 1511 C C . THR A 1 189 ? 11.637 -19.573 -0.564 1.00 95.56 189 THR A C 1
ATOM 1513 O O . THR A 1 189 ? 10.746 -20.026 -1.281 1.00 95.56 189 THR A O 1
ATOM 1516 N N . GLU A 1 190 ? 12.418 -20.357 0.173 1.00 95.62 190 GLU A N 1
ATOM 1517 C CA . GLU A 1 190 ? 12.262 -21.810 0.210 1.00 95.62 190 GLU A CA 1
ATOM 1518 C C . GLU A 1 190 ? 11.218 -22.242 1.243 1.00 95.62 190 GLU A C 1
ATOM 1520 O O . GLU A 1 190 ? 11.256 -21.831 2.403 1.00 95.62 190 GLU A O 1
ATOM 1525 N N . TYR A 1 191 ? 10.318 -23.126 0.823 1.00 94.31 191 TYR A N 1
ATOM 1526 C CA . TYR A 1 191 ? 9.364 -23.835 1.672 1.00 94.31 191 TYR A CA 1
ATOM 1527 C C . TYR A 1 191 ? 9.653 -25.343 1.616 1.00 94.31 191 TYR A C 1
ATOM 1529 O O . TYR A 1 191 ? 10.430 -25.780 0.762 1.00 94.31 191 TYR A O 1
ATOM 1537 N N . PRO A 1 192 ? 9.070 -26.171 2.506 1.00 94.69 192 PRO A N 1
ATOM 1538 C CA . PRO A 1 192 ? 9.307 -27.615 2.495 1.00 94.69 192 PRO A CA 1
ATOM 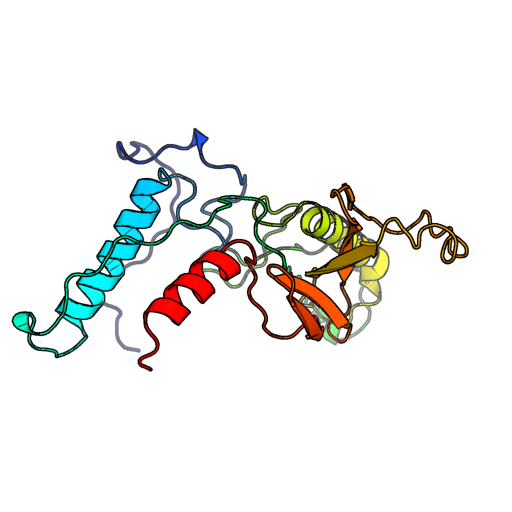1539 C C . PRO A 1 192 ? 9.073 -28.261 1.121 1.00 94.69 192 PRO A C 1
ATOM 1541 O O . PRO A 1 192 ? 9.975 -28.933 0.625 1.00 94.69 192 PRO A O 1
ATOM 1544 N N . ASP A 1 193 ? 7.944 -27.952 0.471 1.00 93.56 193 ASP A N 1
ATOM 1545 C CA . ASP A 1 193 ? 7.497 -28.636 -0.755 1.00 93.56 193 ASP A CA 1
ATOM 1546 C C . ASP A 1 193 ? 7.756 -27.851 -2.056 1.00 93.56 193 ASP A C 1
ATOM 1548 O O . ASP A 1 193 ? 7.713 -28.409 -3.158 1.00 93.56 193 ASP A O 1
ATOM 1552 N N . TYR A 1 194 ? 8.019 -26.545 -1.961 1.00 94.50 194 TYR A N 1
ATOM 1553 C CA . TYR A 1 194 ? 8.186 -25.661 -3.117 1.00 94.50 194 TYR A CA 1
ATOM 1554 C C . TYR A 1 194 ? 9.141 -24.497 -2.837 1.00 94.50 194 TYR A C 1
ATOM 1556 O O . TYR A 1 194 ? 9.423 -24.154 -1.692 1.00 94.50 194 TYR A O 1
ATOM 1564 N N . ILE A 1 195 ? 9.604 -23.852 -3.901 1.00 95.31 195 ILE A N 1
ATOM 1565 C CA . ILE A 1 195 ? 10.274 -22.553 -3.867 1.00 95.31 195 ILE A CA 1
ATOM 1566 C C . ILE A 1 195 ? 9.267 -21.501 -4.318 1.00 95.31 195 ILE A C 1
ATOM 1568 O O . ILE A 1 195 ? 8.653 -21.633 -5.378 1.00 95.31 195 ILE A O 1
ATOM 1572 N N . GLU A 1 196 ? 9.065 -20.466 -3.512 1.00 95.56 196 GLU A N 1
ATOM 1573 C CA . GLU A 1 196 ? 8.265 -19.311 -3.899 1.00 95.56 196 GLU A CA 1
ATOM 1574 C C . GLU A 1 196 ? 9.155 -18.263 -4.562 1.00 95.56 196 GLU A C 1
ATOM 1576 O O . GLU A 1 196 ? 10.124 -17.792 -3.970 1.00 95.56 196 GLU A O 1
ATOM 1581 N N . GLU A 1 197 ? 8.808 -17.873 -5.783 1.00 97.00 197 GLU A N 1
ATOM 1582 C CA . GLU A 1 197 ? 9.429 -16.764 -6.494 1.00 97.00 197 GLU A CA 1
ATOM 1583 C C . GLU A 1 197 ? 8.477 -15.574 -6.546 1.00 97.00 197 GLU A C 1
ATOM 1585 O O . GLU A 1 197 ? 7.368 -15.662 -7.086 1.00 97.00 197 GLU A O 1
ATOM 1590 N N . LYS A 1 198 ? 8.937 -14.432 -6.042 1.00 96.94 198 LYS A N 1
ATOM 1591 C CA . LYS A 1 198 ? 8.238 -13.154 -6.129 1.00 96.94 198 LYS A CA 1
ATOM 1592 C C . LYS A 1 198 ? 8.922 -12.244 -7.134 1.00 96.94 198 LYS A C 1
ATOM 1594 O O . LYS A 1 198 ? 10.111 -11.965 -7.031 1.00 96.94 198 LYS A O 1
ATOM 1599 N N . SER A 1 199 ? 8.134 -11.748 -8.075 1.00 97.62 199 SER A N 1
ATOM 1600 C CA . SER A 1 199 ? 8.499 -10.776 -9.114 1.00 97.62 199 SER A CA 1
ATOM 1601 C C . SER A 1 199 ? 7.500 -9.611 -9.096 1.00 97.62 199 SER A C 1
ATOM 1603 O O . SER A 1 199 ? 6.572 -9.604 -8.282 1.00 97.62 199 SER A O 1
ATOM 1605 N N . TYR A 1 200 ? 7.646 -8.626 -9.985 1.00 97.44 200 TYR A N 1
ATOM 1606 C CA . TYR A 1 200 ? 6.633 -7.586 -10.184 1.00 97.44 200 TYR A CA 1
ATOM 1607 C C . TYR A 1 200 ? 6.234 -7.433 -11.656 1.00 97.44 200 TYR A C 1
ATOM 1609 O O . TYR A 1 200 ? 7.010 -7.703 -12.570 1.00 97.44 200 TYR A O 1
ATOM 1617 N N . ILE A 1 201 ? 5.001 -6.982 -11.879 1.00 97.12 201 ILE A N 1
ATOM 1618 C CA . ILE A 1 201 ? 4.412 -6.685 -13.185 1.00 97.12 201 ILE A CA 1
ATOM 1619 C C . ILE A 1 201 ? 4.085 -5.199 -13.254 1.00 97.12 201 ILE A C 1
ATOM 1621 O O . ILE A 1 201 ? 3.515 -4.630 -12.317 1.00 97.12 201 ILE A O 1
ATOM 1625 N N . THR A 1 202 ? 4.413 -4.593 -14.393 1.00 97.31 202 THR A N 1
ATOM 1626 C CA . THR A 1 202 ? 4.162 -3.173 -14.674 1.00 97.31 202 THR A CA 1
ATOM 1627 C C . THR A 1 202 ? 3.200 -2.951 -15.841 1.00 97.31 202 THR A C 1
ATOM 1629 O O . THR A 1 202 ? 2.617 -1.873 -15.973 1.00 97.31 202 THR A O 1
ATOM 1632 N N . ASP A 1 203 ? 2.947 -3.988 -16.646 1.00 96.25 203 ASP A N 1
ATOM 1633 C CA . ASP A 1 203 ? 1.902 -3.974 -17.665 1.00 96.25 203 ASP A CA 1
ATOM 1634 C C . ASP A 1 203 ? 0.514 -4.060 -17.017 1.00 96.25 203 ASP A C 1
ATOM 1636 O O . ASP A 1 203 ? 0.149 -5.058 -16.397 1.00 96.25 203 ASP A O 1
ATOM 1640 N N . GLN A 1 204 ? -0.290 -3.018 -17.224 1.00 95.56 204 GLN A N 1
ATOM 1641 C CA . GLN A 1 204 ? -1.680 -2.926 -16.771 1.00 95.56 204 GLN A CA 1
ATOM 1642 C C . GLN A 1 204 ? -2.549 -4.095 -17.259 1.00 95.56 204 GLN A C 1
ATOM 1644 O O . GLN A 1 204 ? -3.518 -4.451 -16.585 1.00 95.56 204 GLN A O 1
ATOM 1649 N N . LYS A 1 205 ? -2.225 -4.676 -18.419 1.00 97.06 205 LYS A N 1
ATOM 1650 C CA . LYS A 1 205 ? -2.959 -5.792 -19.034 1.00 97.06 205 LYS A CA 1
ATOM 1651 C C . LYS A 1 205 ? -2.314 -7.157 -18.780 1.00 97.06 205 LYS A C 1
ATOM 1653 O O . LYS A 1 205 ? -2.907 -8.169 -19.149 1.00 97.06 205 LYS A O 1
ATOM 1658 N N . GLY A 1 206 ? -1.142 -7.190 -18.145 1.00 96.25 206 GLY A N 1
ATOM 1659 C CA . GLY A 1 206 ? -0.459 -8.427 -17.784 1.00 96.25 206 GLY A CA 1
ATOM 1660 C C . GLY A 1 206 ? -1.266 -9.247 -16.778 1.00 96.25 206 GLY A C 1
ATOM 1661 O O . GLY A 1 206 ? -2.167 -8.730 -16.121 1.00 96.25 206 GLY A O 1
ATOM 1662 N N . ILE A 1 207 ? -0.944 -10.532 -16.636 1.00 97.00 207 ILE A N 1
ATOM 1663 C CA . ILE A 1 207 ? -1.597 -11.417 -15.664 1.00 97.00 207 ILE A CA 1
ATOM 1664 C C . ILE A 1 207 ? -0.711 -11.560 -14.432 1.00 97.00 207 ILE A C 1
ATOM 1666 O O . ILE A 1 207 ? 0.361 -12.154 -14.511 1.00 97.00 207 ILE A O 1
ATOM 1670 N N . SER A 1 208 ? -1.178 -11.052 -13.293 1.00 96.38 208 SER A N 1
ATOM 1671 C CA . SER A 1 208 ? -0.558 -11.284 -11.986 1.00 96.38 208 SER A CA 1
ATOM 1672 C C . SER A 1 208 ? -1.131 -12.530 -11.330 1.00 96.38 208 SER A C 1
ATOM 1674 O O . SER A 1 208 ? -2.346 -12.750 -11.373 1.00 96.38 208 SER A O 1
ATOM 1676 N N . SER A 1 209 ? -0.257 -13.300 -10.694 1.00 97.06 209 SER A N 1
ATOM 1677 C CA . SER A 1 209 ? -0.590 -14.494 -9.924 1.00 97.06 209 SER A CA 1
ATOM 1678 C C . SER A 1 209 ? -0.320 -14.262 -8.441 1.00 97.06 209 SER A C 1
ATOM 1680 O O . SER A 1 209 ? 0.683 -13.645 -8.087 1.00 97.06 209 SER A O 1
ATOM 1682 N N . GLU A 1 210 ? -1.206 -14.746 -7.580 1.00 95.25 210 GLU A N 1
ATOM 1683 C CA . GLU A 1 210 ? -1.120 -14.582 -6.129 1.00 95.25 210 GLU A CA 1
ATOM 1684 C C . GLU A 1 210 ? -1.678 -15.830 -5.439 1.00 95.25 210 GLU A C 1
ATOM 1686 O O . GLU A 1 210 ? -2.676 -16.388 -5.895 1.00 95.25 210 GLU A O 1
ATOM 1691 N N . TYR A 1 211 ? -1.031 -16.280 -4.364 1.00 94.62 211 TYR A N 1
ATOM 1692 C CA . TYR A 1 211 ? -1.450 -17.461 -3.610 1.00 94.62 211 TYR A CA 1
ATOM 1693 C C . TYR A 1 211 ? -2.036 -17.043 -2.268 1.00 94.62 211 TYR A C 1
ATOM 1695 O O . TYR A 1 211 ? -1.378 -16.325 -1.515 1.00 94.62 211 TYR A O 1
ATOM 1703 N N . ILE A 1 212 ? -3.247 -17.513 -1.968 1.00 94.19 212 ILE A N 1
ATOM 1704 C CA . ILE A 1 212 ? -3.872 -17.390 -0.648 1.00 94.19 212 ILE A CA 1
ATOM 1705 C C . ILE A 1 212 ? -4.073 -18.801 -0.123 1.00 94.19 212 ILE A C 1
ATOM 1707 O O . ILE A 1 212 ? -4.861 -19.558 -0.689 1.00 94.19 212 ILE A O 1
ATOM 1711 N N . ASP A 1 213 ? -3.327 -19.151 0.922 1.00 91.50 213 ASP A N 1
ATOM 1712 C CA . ASP A 1 213 ? -3.192 -20.531 1.384 1.00 91.50 213 ASP A CA 1
ATOM 1713 C C . ASP A 1 213 ? -2.755 -21.433 0.204 1.00 91.50 213 ASP A C 1
ATOM 1715 O O . ASP A 1 213 ? -1.693 -21.192 -0.386 1.00 91.50 213 ASP A O 1
ATOM 1719 N N . ASP A 1 214 ? -3.585 -22.400 -0.190 1.00 91.69 214 ASP A N 1
ATOM 1720 C CA . ASP A 1 214 ? -3.344 -23.316 -1.316 1.00 91.69 214 ASP A CA 1
ATOM 1721 C C . ASP A 1 214 ? -4.027 -22.883 -2.626 1.00 91.69 214 ASP A C 1
ATOM 1723 O O . ASP A 1 214 ? -3.890 -23.535 -3.664 1.00 91.69 214 ASP A O 1
ATOM 1727 N N . TYR A 1 215 ? -4.757 -21.767 -2.612 1.00 94.12 215 TYR A N 1
ATOM 1728 C CA . TYR A 1 215 ? -5.507 -21.285 -3.767 1.00 94.12 215 TYR A CA 1
ATOM 1729 C C . TYR A 1 215 ? -4.681 -20.310 -4.604 1.00 94.12 215 TYR A C 1
ATOM 1731 O O . TYR A 1 215 ? -4.194 -19.293 -4.109 1.00 94.12 215 TYR A O 1
ATOM 1739 N N . LEU A 1 216 ? -4.588 -20.588 -5.905 1.00 96.12 216 LEU A N 1
ATOM 1740 C CA . LEU A 1 216 ? -3.973 -19.705 -6.892 1.00 96.12 216 LEU A CA 1
ATOM 1741 C C . LEU A 1 216 ? -5.017 -18.774 -7.517 1.00 96.12 216 LEU A C 1
ATOM 1743 O O . LEU A 1 216 ? -5.949 -19.217 -8.189 1.00 96.12 216 LEU A O 1
ATOM 1747 N N . PHE A 1 217 ? -4.797 -17.472 -7.389 1.00 96.88 217 PHE A N 1
ATOM 1748 C CA . PHE A 1 217 ? -5.572 -16.433 -8.054 1.00 96.88 217 PHE A CA 1
ATOM 1749 C C . PHE A 1 217 ? -4.779 -15.851 -9.218 1.00 96.88 217 PHE A C 1
ATOM 1751 O O . PHE A 1 217 ? -3.629 -15.448 -9.056 1.00 96.88 217 PHE A O 1
ATOM 1758 N N . ARG A 1 218 ? -5.408 -15.755 -10.393 1.00 97.06 218 ARG A N 1
ATOM 1759 C CA . ARG A 1 218 ? -4.839 -15.096 -11.577 1.00 97.06 218 ARG A CA 1
ATOM 1760 C C . ARG A 1 218 ? -5.774 -13.984 -12.016 1.00 97.06 218 ARG A C 1
ATOM 1762 O O . ARG A 1 218 ? -6.942 -14.232 -12.292 1.00 97.06 218 ARG A O 1
ATOM 1769 N N . ASN A 1 219 ? -5.257 -12.764 -12.069 1.00 95.25 219 ASN A N 1
ATOM 1770 C CA . ASN A 1 219 ? -6.035 -11.573 -12.395 1.00 95.25 219 ASN A CA 1
ATOM 1771 C C . ASN A 1 219 ? -5.254 -10.674 -13.349 1.00 95.25 219 ASN A C 1
ATOM 1773 O O . ASN A 1 219 ? -4.023 -10.693 -13.368 1.00 95.25 219 ASN A O 1
ATOM 1777 N N . VAL A 1 220 ? -5.971 -9.841 -14.101 1.00 97.56 220 VAL A N 1
ATOM 1778 C CA . VAL A 1 220 ? -5.349 -8.748 -14.853 1.00 97.56 220 VAL A CA 1
ATOM 1779 C C . VAL A 1 220 ? -4.708 -7.777 -13.854 1.00 97.56 220 VAL A C 1
ATOM 1781 O O . VAL A 1 220 ? -5.342 -7.341 -12.897 1.00 97.56 220 VAL A O 1
ATOM 1784 N N . ALA A 1 221 ? -3.440 -7.428 -14.042 1.00 96.12 221 ALA A N 1
ATOM 1785 C CA . ALA A 1 221 ? -2.646 -6.753 -13.019 1.00 96.12 221 ALA A CA 1
ATOM 1786 C C . ALA A 1 221 ? -3.213 -5.367 -12.648 1.00 96.12 221 ALA A C 1
ATOM 1788 O O . ALA A 1 221 ? -3.200 -4.971 -11.475 1.00 96.12 221 ALA A O 1
ATOM 1789 N N . GLY A 1 222 ? -3.780 -4.655 -13.628 1.00 95.19 222 GLY A N 1
ATOM 1790 C CA . GLY A 1 222 ? -4.448 -3.369 -13.430 1.00 95.19 222 GLY A CA 1
ATOM 1791 C C . GLY A 1 222 ? -5.798 -3.449 -12.704 1.00 95.19 222 GLY A C 1
ATOM 1792 O O . GLY A 1 222 ? -6.263 -2.433 -12.181 1.00 95.19 222 GLY A O 1
ATOM 1793 N N . THR A 1 223 ? -6.432 -4.623 -12.612 1.00 95.88 223 THR A N 1
ATOM 1794 C CA . THR A 1 223 ? -7.759 -4.755 -11.993 1.00 95.88 223 THR A CA 1
ATOM 1795 C C . THR A 1 223 ? -7.686 -4.846 -10.468 1.00 95.88 223 THR A C 1
ATOM 1797 O O . THR A 1 223 ? -6.620 -4.835 -9.829 1.00 95.88 223 THR A O 1
ATOM 1800 N N . PHE A 1 224 ? -8.863 -4.849 -9.846 1.00 95.38 224 PHE A N 1
ATOM 1801 C CA . PHE A 1 224 ? -8.976 -5.014 -8.410 1.00 95.38 224 PHE A CA 1
ATOM 1802 C C . PHE A 1 224 ? -8.578 -6.432 -7.992 1.00 95.38 224 PHE A C 1
ATOM 1804 O O . PHE A 1 224 ? -9.038 -7.413 -8.562 1.00 95.38 224 PHE A O 1
ATOM 1811 N N . PHE A 1 225 ? -7.739 -6.495 -6.966 1.00 95.38 225 PHE A N 1
ATOM 1812 C CA . PHE A 1 225 ? -7.560 -7.620 -6.057 1.00 95.38 225 PHE A CA 1
ATOM 1813 C C . PHE A 1 225 ? -6.939 -7.027 -4.786 1.00 95.38 225 PHE A C 1
ATOM 1815 O O . PHE A 1 225 ? -6.351 -5.938 -4.853 1.00 95.38 225 PHE A O 1
ATOM 1822 N N . GLN A 1 226 ? -7.124 -7.674 -3.640 1.00 95.56 226 GLN A N 1
ATOM 1823 C CA . GLN A 1 226 ? -6.745 -7.110 -2.344 1.00 95.56 226 GLN A CA 1
ATOM 1824 C C . GLN A 1 226 ? -5.259 -6.746 -2.323 1.00 95.56 226 GLN A C 1
ATOM 1826 O O . GLN A 1 226 ? -4.412 -7.519 -2.752 1.00 95.56 226 GLN A O 1
ATOM 1831 N N . ASN A 1 227 ? -4.945 -5.539 -1.848 1.00 95.88 227 ASN A N 1
ATOM 1832 C CA . ASN A 1 227 ? -3.563 -5.060 -1.815 1.00 95.88 227 ASN A CA 1
ATOM 1833 C C . ASN A 1 227 ? -2.794 -5.589 -0.600 1.00 95.88 227 ASN A C 1
ATOM 1835 O O . ASN A 1 227 ? -1.600 -5.361 -0.529 1.00 95.88 227 ASN A O 1
ATOM 1839 N N . ASN A 1 228 ? -3.471 -6.196 0.374 1.00 96.88 228 ASN A N 1
ATOM 1840 C CA . ASN A 1 228 ? -2.864 -6.869 1.512 1.00 96.88 228 ASN A CA 1
ATOM 1841 C C . ASN A 1 228 ? -3.382 -8.305 1.492 1.00 96.88 228 ASN A C 1
ATOM 1843 O O . ASN A 1 228 ? -4.558 -8.531 1.771 1.00 96.88 228 ASN A O 1
ATOM 1847 N N . ASN A 1 229 ? -2.535 -9.254 1.117 1.00 93.88 229 ASN A N 1
ATOM 1848 C CA . ASN A 1 229 ? -2.920 -10.661 1.080 1.00 93.88 229 ASN A CA 1
ATOM 1849 C C . ASN A 1 229 ? -2.830 -11.347 2.438 1.00 93.88 229 ASN A C 1
ATOM 1851 O O . ASN A 1 229 ? -3.604 -12.264 2.692 1.00 93.88 229 ASN A O 1
ATOM 1855 N N . SER A 1 230 ? -1.970 -10.862 3.336 1.00 94.75 230 SER A N 1
ATOM 1856 C CA . SER A 1 230 ? -1.805 -11.439 4.673 1.00 94.75 230 SER A CA 1
ATOM 1857 C C . SER A 1 230 ? -3.104 -11.427 5.486 1.00 94.75 230 SER A C 1
ATOM 1859 O O . SER A 1 230 ? -3.314 -12.295 6.325 1.00 94.75 230 SER A O 1
ATOM 1861 N N . ILE A 1 231 ? -4.023 -10.495 5.205 1.00 96.31 231 ILE A N 1
ATOM 1862 C CA . ILE A 1 231 ? -5.333 -10.449 5.873 1.00 96.31 231 ILE A CA 1
ATOM 1863 C C . ILE A 1 231 ? -6.350 -11.437 5.303 1.00 96.31 231 ILE A C 1
ATOM 1865 O O . ILE A 1 231 ? -7.390 -11.633 5.926 1.00 96.31 231 ILE A O 1
ATOM 1869 N N . LEU A 1 232 ? -6.112 -12.024 4.126 1.00 95.50 232 LEU A N 1
ATOM 1870 C CA . LEU A 1 232 ? -7.151 -12.786 3.440 1.00 95.50 232 LEU A CA 1
ATOM 1871 C C . LEU A 1 232 ? -7.457 -14.104 4.134 1.00 95.50 232 LEU A C 1
ATOM 1873 O O . LEU A 1 232 ? -8.630 -14.365 4.357 1.00 95.50 232 LEU A O 1
ATOM 1877 N N . SER A 1 233 ? -6.440 -14.867 4.537 1.00 94.12 233 SER A N 1
ATOM 1878 C CA . SER A 1 233 ? -6.628 -16.131 5.263 1.00 94.12 233 SER A CA 1
ATOM 1879 C C . SER A 1 233 ? -7.450 -15.954 6.559 1.00 94.12 233 SER A C 1
ATOM 1881 O O . SER A 1 233 ? -8.521 -16.555 6.673 1.00 94.12 233 SER A O 1
ATOM 1883 N N . PRO A 1 234 ? -7.089 -15.055 7.505 1.00 94.62 234 PRO A N 1
ATOM 1884 C CA . PRO A 1 234 ? -7.909 -14.854 8.705 1.00 94.62 234 PRO A CA 1
ATOM 1885 C C . PRO A 1 234 ? -9.294 -14.260 8.398 1.00 94.62 234 PRO A C 1
ATOM 1887 O O . PRO A 1 234 ? -10.271 -14.576 9.080 1.00 94.62 234 PRO A O 1
ATOM 1890 N N . PHE A 1 235 ? -9.414 -13.416 7.367 1.00 94.00 235 PHE A N 1
ATOM 1891 C CA . PHE A 1 235 ? -10.698 -12.841 6.966 1.00 94.00 235 PHE A CA 1
ATOM 1892 C C . PHE A 1 235 ? -11.659 -13.897 6.407 1.00 94.00 235 PHE A C 1
ATOM 1894 O O . PHE A 1 235 ? -12.809 -13.963 6.846 1.00 94.00 235 PHE A O 1
ATOM 1901 N N . THR A 1 236 ? -11.211 -14.730 5.465 1.00 92.94 236 THR A N 1
ATOM 1902 C CA . THR A 1 236 ? -12.051 -15.759 4.836 1.00 92.94 236 THR A CA 1
ATOM 1903 C C . THR A 1 236 ? -12.449 -16.834 5.838 1.00 92.94 236 THR A C 1
ATOM 1905 O O . THR A 1 236 ? -13.622 -17.208 5.869 1.00 92.94 236 THR A O 1
ATOM 1908 N N . GLN A 1 237 ? -11.531 -17.254 6.715 1.00 92.56 237 GLN A N 1
ATOM 1909 C CA . GLN A 1 237 ? -11.834 -18.158 7.828 1.00 92.56 237 GLN A CA 1
ATOM 1910 C C . GLN A 1 237 ? -12.925 -17.574 8.730 1.00 92.56 237 GLN A C 1
ATOM 1912 O O . GLN A 1 237 ? -13.928 -18.238 8.996 1.00 92.56 237 GLN A O 1
ATOM 1917 N N . TYR A 1 238 ? -12.797 -16.308 9.148 1.00 93.38 238 TYR A N 1
ATOM 1918 C CA . TYR A 1 238 ? -13.831 -15.657 9.955 1.00 93.38 238 TYR A CA 1
ATOM 1919 C C . TYR A 1 238 ? -15.184 -15.631 9.235 1.00 93.38 238 TYR A C 1
ATOM 1921 O O . TYR A 1 238 ? -16.198 -15.984 9.842 1.00 93.38 238 TYR A O 1
ATOM 1929 N N . SER A 1 239 ? -15.213 -15.257 7.953 1.00 92.00 239 SER A N 1
ATOM 1930 C CA . SER A 1 239 ? -16.439 -15.230 7.149 1.00 92.00 239 SER A CA 1
ATOM 1931 C C . SER A 1 239 ? -17.110 -16.599 7.061 1.00 92.00 239 SER A C 1
ATOM 1933 O O . SER A 1 239 ? -18.324 -16.674 7.239 1.00 92.00 239 SER A O 1
ATOM 1935 N N . GLN A 1 240 ? -16.348 -17.678 6.869 1.00 91.12 240 GLN A N 1
ATOM 1936 C CA . GLN A 1 240 ? -16.884 -19.043 6.838 1.00 91.12 240 GLN A CA 1
ATOM 1937 C C . GLN A 1 240 ? -17.601 -19.411 8.145 1.00 91.12 240 GLN A C 1
ATOM 1939 O O . GLN A 1 240 ? -18.670 -20.007 8.097 1.00 91.12 240 GLN A O 1
ATOM 1944 N N . THR A 1 241 ? -17.112 -18.958 9.308 1.00 92.44 241 THR A N 1
ATOM 1945 C CA . THR A 1 241 ? -17.795 -19.185 10.605 1.00 92.44 241 THR A CA 1
ATOM 1946 C C . THR A 1 241 ? -19.121 -18.431 10.781 1.00 92.44 241 THR A C 1
ATOM 1948 O O . THR A 1 241 ? -19.745 -18.519 11.846 1.00 92.44 241 THR A O 1
ATOM 1951 N N . LYS A 1 242 ? -19.509 -17.591 9.815 1.00 90.31 242 LYS A N 1
ATOM 1952 C CA . LYS A 1 242 ? -20.715 -16.748 9.866 1.00 90.31 242 LYS A CA 1
ATOM 1953 C C . LYS A 1 242 ? -21.720 -17.064 8.771 1.00 90.31 242 LYS A C 1
ATOM 1955 O O . LYS A 1 242 ? -22.819 -16.520 8.825 1.00 90.31 242 LYS A O 1
ATOM 1960 N N . ILE A 1 243 ? -21.364 -17.909 7.807 1.00 86.06 243 ILE A N 1
ATOM 1961 C CA . ILE A 1 243 ? -22.302 -18.387 6.795 1.00 86.06 243 ILE A CA 1
ATOM 1962 C C . ILE A 1 243 ? -23.207 -19.422 7.485 1.00 86.06 243 ILE A C 1
ATOM 1964 O O . ILE A 1 243 ? -22.682 -20.396 8.028 1.00 86.06 243 ILE A O 1
ATOM 1968 N N . PRO A 1 244 ? -24.533 -19.198 7.547 1.00 72.56 244 PRO A N 1
ATOM 1969 C CA . PRO A 1 244 ? -25.463 -20.212 8.032 1.00 72.56 244 PRO A CA 1
ATOM 1970 C C . PRO A 1 244 ? -25.378 -21.471 7.151 1.00 72.56 244 PRO A C 1
ATOM 1972 O O . PRO A 1 244 ? -25.060 -21.330 5.969 1.00 72.56 244 PRO A O 1
ATOM 1975 N N . PRO A 1 245 ? -25.641 -22.669 7.700 1.00 67.75 245 PRO A N 1
ATOM 1976 C CA . PRO A 1 245 ? -25.709 -23.899 6.911 1.00 67.75 245 PRO A CA 1
ATOM 1977 C C . PRO A 1 245 ? -26.773 -23.839 5.806 1.00 67.75 245 PRO A C 1
ATOM 1979 O O . PRO A 1 245 ? -27.780 -23.112 5.982 1.00 67.75 245 PRO A O 1
#

Solvent-accessible surface area (backbone atoms only — not comparable to full-atom values): 14942 Å² total; per-residue (Å²): 130,85,81,71,97,72,84,87,83,82,89,86,80,80,92,74,78,56,94,66,54,39,70,88,59,46,81,47,97,51,63,78,46,37,57,83,58,90,55,54,35,38,54,68,67,58,52,34,52,50,54,36,50,51,52,54,50,45,48,76,74,67,60,86,60,61,72,92,76,55,76,83,82,65,83,53,84,76,60,84,50,94,50,42,41,27,42,55,50,65,40,28,35,64,55,67,74,69,39,70,79,43,97,64,86,72,92,66,85,63,41,41,16,48,44,28,50,97,43,102,42,59,36,67,50,74,72,51,63,43,28,21,72,49,26,32,51,38,44,43,51,51,52,49,50,47,65,79,44,50,88,77,55,65,58,49,51,77,48,46,22,25,43,26,49,45,76,46,50,62,93,54,66,86,79,70,78,89,64,87,63,90,82,63,80,65,49,78,48,84,51,98,68,27,37,37,39,36,25,57,44,54,53,54,80,38,78,28,29,44,71,59,90,91,45,79,46,77,42,50,50,62,53,92,69,78,42,48,60,73,46,45,63,66,48,52,55,54,50,59,78,66,58,76,133

Sequence (245 aa):
MRKESYSLADLIEVTKPSPQRDDSLINCQYFAKCGGCQFQMLPYEDQLKHKKRIIEKAYSNFSGLNPEQVPAIKETMGSPLQYGYRTKLTPHFSLPFSRKKGPQKLTEVPNIGFMMKGRRTVMDIEDCPLGTDIVRTGLKNERKRVVDNLNQFKAGATLLVRENTKRIPKNKEEEDTSGNDTTRDVIRTEYPDYIEEKSYITDQKGISSEYIDDYLFRNVAGTFFQNNNSILSPFTQYSQTKIPP

Radius of gyration: 22.4 Å; Cα contacts (8 Å, |Δi|>4): 334; chains: 1; bounding box: 52×60×54 Å

Secondary structure (DSSP, 8-state):
-PPPS---------SS--TT--GGG---TTTTTBTT-S-TTS-HHHHHHHHHHHHHHHHHHHS-S-GGGSPPPPPPPPPS-SSS-B-EE--EE---GGGGGS----SSPPPEEEEBTTSS-EEE-S--TTB-HHHHHHHHHHHHHHHHTGGG-SS-EE--EEEEEEEEEGGGTTT------TTS--EEEE-SSEEEEEEEE--TTSEEEEEETTEEEEEETTS---SBSTTHHHHHHHHHTTS--

Nearest PDB structures (foldseek):
  8j07-assembly1_r8  TM=4.510E-01  e=1.829E+00  Homo sapiens
  6uwg-assembly1_A  TM=3.819E-01  e=4.508E+00  synthetic construct